Protein AF-A0A7V2W5E3-F1 (afdb_monomer)

Nearest PDB structures (foldseek):
  8qhz-assembly1_D  TM=5.281E-01  e=3.722E+00  Synechocystis sp. PCC 6803
  6h2f-assembly1_H  TM=4.189E-01  e=1.718E+00  Aeromonas hydrophila subsp. hydrophila AL09-71
  7vvz-assembly1_V  TM=4.545E-01  e=5.642E+00  Saccharomyces cerevisiae S288C
  7o3w-assembly1_A  TM=3.860E-01  e=7.157E+00  Synechocystis sp. PCC 6803 substr. Kazusa

pLDDT: mean 70.52, std 20.47, range [29.06, 96.62]

Structure (mmCIF, N/CA/C/O backbone):
data_AF-A0A7V2W5E3-F1
#
_entry.id   AF-A0A7V2W5E3-F1
#
loop_
_atom_site.group_PDB
_atom_site.id
_atom_site.type_symbol
_atom_site.label_atom_id
_atom_site.label_alt_id
_atom_site.label_comp_id
_atom_site.label_asym_id
_atom_site.label_entity_id
_atom_site.label_seq_id
_atom_site.pdbx_PDB_ins_code
_atom_site.Cartn_x
_atom_site.Cartn_y
_atom_site.Cartn_z
_atom_site.occupancy
_atom_site.B_iso_or_equiv
_atom_site.auth_seq_id
_atom_site.auth_comp_id
_atom_site.auth_asym_id
_atom_site.auth_atom_id
_atom_site.pdbx_PDB_model_num
ATOM 1 N N . MET A 1 1 ? 16.935 -12.717 -36.615 1.00 45.84 1 MET A N 1
ATOM 2 C CA . MET A 1 1 ? 16.294 -13.681 -35.685 1.00 45.84 1 MET A CA 1
ATOM 3 C C . MET A 1 1 ? 16.509 -13.350 -34.202 1.00 45.84 1 MET A C 1
ATOM 5 O O . MET A 1 1 ? 15.548 -13.418 -33.452 1.00 45.84 1 MET A O 1
ATOM 9 N N . LYS A 1 2 ? 17.706 -12.913 -33.773 1.00 49.28 2 LYS A N 1
ATOM 10 C CA . LYS A 1 2 ? 18.036 -12.645 -32.352 1.00 49.28 2 LYS A CA 1
ATOM 11 C C . LYS A 1 2 ? 17.217 -11.526 -31.669 1.00 49.28 2 LYS A C 1
ATOM 13 O O . LYS A 1 2 ? 16.894 -11.655 -30.498 1.00 49.28 2 LYS A O 1
ATOM 18 N N . ILE A 1 3 ? 16.814 -10.477 -32.396 1.00 48.31 3 ILE A N 1
ATOM 19 C CA . ILE A 1 3 ? 16.026 -9.351 -31.842 1.00 48.31 3 ILE A CA 1
ATOM 20 C C . ILE A 1 3 ? 14.595 -9.763 -31.464 1.00 48.31 3 ILE A C 1
ATOM 22 O O . ILE A 1 3 ? 14.114 -9.357 -30.415 1.00 48.31 3 ILE A O 1
ATOM 26 N N . LYS A 1 4 ? 13.930 -10.615 -32.263 1.00 48.66 4 LYS A N 1
ATOM 27 C CA . LYS A 1 4 ? 12.580 -11.116 -31.935 1.00 48.66 4 LYS A CA 1
ATOM 28 C C . LYS A 1 4 ? 12.593 -12.001 -30.686 1.00 48.66 4 LYS A C 1
ATOM 30 O O . LYS A 1 4 ? 11.671 -11.914 -29.890 1.00 48.66 4 LYS A O 1
ATOM 35 N N . LEU A 1 5 ? 13.658 -12.786 -30.503 1.00 51.16 5 LEU A N 1
ATOM 36 C CA . LEU A 1 5 ? 13.850 -13.630 -29.323 1.00 51.16 5 LEU A CA 1
ATOM 37 C C . LEU A 1 5 ? 14.112 -12.795 -28.063 1.00 51.16 5 LEU A C 1
ATOM 39 O O . LEU A 1 5 ? 13.601 -13.119 -27.005 1.00 51.16 5 LEU A O 1
ATOM 43 N N . LEU A 1 6 ? 14.877 -11.702 -28.172 1.00 49.66 6 LEU A N 1
ATOM 44 C CA . LEU A 1 6 ? 15.182 -10.832 -27.033 1.00 49.66 6 LEU A CA 1
ATOM 45 C C . LEU A 1 6 ? 13.987 -9.947 -26.648 1.00 49.66 6 LEU A C 1
ATOM 47 O O . LEU A 1 6 ? 13.726 -9.750 -25.466 1.00 49.66 6 LEU A O 1
ATOM 51 N N . LEU A 1 7 ? 13.221 -9.476 -27.640 1.00 48.69 7 LEU A N 1
ATOM 52 C CA . LEU A 1 7 ? 11.959 -8.775 -27.412 1.00 48.69 7 LEU A CA 1
ATOM 53 C C . LEU A 1 7 ? 10.914 -9.717 -26.802 1.00 48.69 7 LEU A C 1
ATOM 55 O O . LEU A 1 7 ? 10.228 -9.306 -25.875 1.00 48.69 7 LEU A O 1
ATOM 59 N N . SER A 1 8 ? 10.847 -10.979 -27.258 1.00 51.25 8 SER A N 1
ATOM 60 C CA . SER A 1 8 ? 9.990 -11.990 -26.633 1.00 51.25 8 SER A CA 1
ATOM 61 C C . SER A 1 8 ? 10.482 -12.385 -25.249 1.00 51.25 8 SER A C 1
ATOM 63 O O . SER A 1 8 ? 9.657 -12.730 -24.425 1.00 51.25 8 SER A O 1
ATOM 65 N N . LEU A 1 9 ? 11.789 -12.328 -24.963 1.00 50.47 9 LEU A N 1
ATOM 66 C CA . LEU A 1 9 ? 12.324 -12.563 -23.620 1.00 50.47 9 LEU A CA 1
ATOM 67 C C . LEU A 1 9 ? 12.017 -11.398 -22.681 1.00 50.47 9 LEU A C 1
ATOM 69 O O . LEU A 1 9 ? 11.749 -11.633 -21.518 1.00 50.47 9 LEU A O 1
ATOM 73 N N . MET A 1 10 ? 12.024 -10.157 -23.171 1.00 50.84 10 MET A N 1
ATOM 74 C CA . MET A 1 10 ? 11.657 -8.975 -22.386 1.00 50.84 10 MET A CA 1
ATOM 75 C C . MET A 1 10 ? 10.152 -8.922 -22.128 1.00 50.84 10 MET A C 1
ATOM 77 O O . MET A 1 10 ? 9.761 -8.720 -20.984 1.00 50.84 10 MET A O 1
ATOM 81 N N . THR A 1 11 ? 9.303 -9.188 -23.130 1.00 54.84 11 THR A N 1
ATOM 82 C CA . THR A 1 11 ? 7.860 -9.339 -22.891 1.00 54.84 11 THR A CA 1
ATOM 83 C C . THR A 1 11 ? 7.540 -10.598 -22.108 1.00 54.84 11 THR A C 1
ATOM 85 O O . THR A 1 11 ? 6.622 -10.543 -21.308 1.00 54.84 11 THR A O 1
ATOM 88 N N . ALA A 1 12 ? 8.293 -11.693 -22.256 1.00 48.88 12 ALA A N 1
ATOM 89 C CA . ALA A 1 12 ? 8.161 -12.864 -21.395 1.00 48.88 12 ALA A CA 1
ATOM 90 C C . ALA A 1 12 ? 8.676 -12.594 -19.983 1.00 48.88 12 ALA A C 1
ATOM 92 O O . ALA A 1 12 ? 8.133 -13.180 -19.071 1.00 48.88 12 ALA A O 1
ATOM 93 N N . PHE A 1 13 ? 9.650 -11.702 -19.772 1.00 47.25 13 PHE A N 1
ATOM 94 C CA . PHE A 1 13 ? 10.135 -11.333 -18.440 1.00 47.25 13 PHE A CA 1
ATOM 95 C C . PHE A 1 13 ? 9.172 -10.371 -17.741 1.00 47.25 13 PHE A C 1
ATOM 97 O O . PHE A 1 13 ? 8.885 -10.543 -16.561 1.00 47.25 13 PHE A O 1
ATOM 104 N N . SER A 1 14 ? 8.605 -9.403 -18.472 1.00 45.34 14 SER A N 1
ATOM 105 C CA . SER A 1 14 ? 7.463 -8.612 -18.006 1.00 45.34 14 SER A CA 1
ATOM 106 C C . SER A 1 14 ? 6.274 -9.526 -17.739 1.00 45.34 14 SER A C 1
ATOM 108 O O . SER A 1 14 ? 5.698 -9.469 -16.662 1.00 45.34 14 SER A O 1
ATOM 110 N N . ALA A 1 15 ? 5.961 -10.432 -18.669 1.00 47.38 15 ALA A N 1
ATOM 111 C CA . ALA A 1 15 ? 4.917 -11.414 -18.477 1.00 47.38 15 ALA A CA 1
ATOM 112 C C . ALA A 1 15 ? 5.249 -12.320 -17.304 1.00 47.38 15 ALA A C 1
ATOM 114 O O . ALA A 1 15 ? 4.343 -12.505 -16.547 1.00 47.38 15 ALA A O 1
ATOM 115 N N . THR A 1 16 ? 6.466 -12.790 -17.017 1.00 49.06 16 THR A N 1
ATOM 116 C CA . THR A 1 16 ? 6.759 -13.593 -15.812 1.00 49.06 16 THR A CA 1
ATOM 117 C C . THR A 1 16 ? 6.777 -12.763 -14.536 1.00 49.06 16 THR A C 1
ATOM 119 O O . THR A 1 16 ? 6.384 -13.280 -13.502 1.00 49.06 16 THR A O 1
ATOM 122 N N . LEU A 1 17 ? 7.132 -11.476 -14.586 1.00 43.97 17 LEU A N 1
ATOM 123 C CA . LEU A 1 17 ? 6.932 -10.553 -13.461 1.00 43.97 17 LEU A CA 1
ATOM 124 C C . LEU A 1 17 ? 5.435 -10.287 -13.195 1.00 43.97 17 LEU A C 1
ATOM 126 O O . LEU A 1 17 ? 5.081 -9.957 -12.068 1.00 43.97 17 LEU A O 1
ATOM 130 N N . PHE A 1 18 ? 4.563 -10.476 -14.197 1.00 46.28 18 PHE A N 1
ATOM 131 C CA . PHE A 1 18 ? 3.096 -10.367 -14.097 1.00 46.28 18 PHE A CA 1
ATOM 132 C C . PHE A 1 18 ? 2.335 -11.723 -14.137 1.00 46.28 18 PHE A C 1
ATOM 134 O O . PHE A 1 18 ? 1.138 -11.756 -13.885 1.00 46.28 18 PHE A O 1
ATOM 141 N N . SER A 1 19 ? 3.005 -12.840 -14.432 1.00 36.69 19 SER A N 1
ATOM 142 C CA . SER A 1 19 ? 2.486 -14.208 -14.672 1.00 36.69 19 SER A CA 1
ATOM 143 C C . SER A 1 19 ? 3.052 -15.177 -13.645 1.00 36.69 19 SER A C 1
ATOM 145 O O . SER A 1 19 ? 2.484 -16.242 -13.450 1.00 36.69 19 SER A O 1
ATOM 147 N N . GLN A 1 20 ? 4.072 -14.780 -12.882 1.00 39.16 20 GLN A N 1
ATOM 148 C CA . GLN A 1 20 ? 4.266 -15.277 -11.525 1.00 39.16 20 GLN A CA 1
ATOM 149 C C . GLN A 1 20 ? 3.420 -14.473 -10.527 1.00 39.16 20 GLN A C 1
ATOM 151 O O . GLN A 1 20 ? 3.888 -14.106 -9.457 1.00 39.16 20 GLN A O 1
ATOM 156 N N . THR A 1 21 ? 2.145 -14.254 -10.843 1.00 41.56 21 THR A N 1
ATOM 157 C CA . THR A 1 21 ? 1.088 -14.400 -9.833 1.00 41.56 21 THR A CA 1
ATOM 158 C C . THR A 1 21 ? 0.025 -15.420 -10.243 1.00 41.56 21 THR A C 1
ATOM 160 O O . THR A 1 21 ? -0.985 -15.500 -9.562 1.00 41.56 21 THR A O 1
ATOM 163 N N . ASP A 1 22 ? 0.291 -16.308 -11.212 1.00 33.53 22 ASP A N 1
ATOM 164 C CA . ASP A 1 22 ? -0.133 -17.708 -11.050 1.00 33.53 22 ASP A CA 1
ATOM 165 C C . ASP A 1 22 ? 0.899 -18.394 -10.157 1.00 33.53 22 ASP A C 1
ATOM 167 O O . ASP A 1 22 ? 1.535 -19.399 -10.474 1.00 33.53 22 ASP A O 1
ATOM 171 N N . HIS A 1 23 ? 1.100 -17.815 -8.977 1.00 36.44 23 HIS A N 1
ATOM 172 C CA . HIS A 1 23 ? 1.390 -18.687 -7.875 1.00 36.44 23 HIS A CA 1
ATOM 173 C C . HIS A 1 23 ? 0.135 -19.568 -7.805 1.00 36.44 23 HIS A C 1
ATOM 175 O O . HIS A 1 23 ? -0.950 -19.102 -7.451 1.00 36.44 23 HIS A O 1
ATOM 181 N N . HIS A 1 24 ? 0.310 -20.868 -8.025 1.00 29.06 24 HIS A N 1
ATOM 182 C CA . HIS A 1 24 ? -0.164 -21.787 -7.005 1.00 29.06 24 HIS A CA 1
ATOM 183 C C . HIS A 1 24 ? 0.437 -21.318 -5.670 1.00 29.06 24 HIS A C 1
ATOM 185 O O . HIS A 1 24 ? 1.333 -21.925 -5.095 1.00 29.06 24 HIS A O 1
ATOM 191 N N . TYR A 1 25 ? -0.084 -20.203 -5.152 1.00 32.03 25 TYR A N 1
ATOM 192 C CA . TYR A 1 25 ? -0.406 -20.144 -3.769 1.00 32.03 25 TYR A CA 1
ATOM 193 C C . TYR A 1 25 ? -1.298 -21.373 -3.677 1.00 32.03 25 TYR A C 1
ATOM 195 O O . TYR A 1 25 ? -2.375 -21.443 -4.275 1.00 32.03 25 TYR A O 1
ATOM 203 N N . ILE A 1 26 ? -0.842 -22.366 -2.928 1.00 32.38 26 ILE A N 1
ATOM 204 C CA . ILE A 1 26 ? -1.771 -22.868 -1.938 1.00 32.38 26 ILE A CA 1
ATOM 205 C C . ILE A 1 26 ? -2.316 -21.577 -1.328 1.00 32.38 26 ILE A C 1
ATOM 207 O O . ILE A 1 26 ? -1.594 -20.868 -0.624 1.00 32.38 26 ILE A O 1
ATOM 211 N N . TYR A 1 27 ? -3.488 -21.143 -1.803 1.00 32.31 27 TYR A N 1
ATOM 212 C CA . TYR A 1 27 ? -4.267 -20.129 -1.141 1.00 32.31 27 TYR A CA 1
ATOM 213 C C . TYR A 1 27 ? -4.510 -20.794 0.201 1.00 32.31 27 TYR A C 1
ATOM 215 O O . TYR A 1 27 ? -5.462 -21.546 0.379 1.00 32.31 27 TYR A O 1
ATOM 223 N N . HIS A 1 28 ? -3.588 -20.601 1.140 1.00 34.97 28 HIS A N 1
ATOM 224 C CA . HIS A 1 28 ? -3.962 -20.666 2.521 1.00 34.97 28 HIS A CA 1
ATOM 225 C C . HIS A 1 28 ? -4.955 -19.519 2.613 1.00 34.97 28 HIS A C 1
ATOM 227 O O . HIS A 1 28 ? -4.579 -18.347 2.589 1.00 34.97 28 HIS A O 1
ATOM 233 N N . GLU A 1 29 ? -6.231 -19.888 2.574 1.00 37.16 29 GLU A N 1
ATOM 234 C CA . GLU A 1 29 ? -7.458 -19.141 2.856 1.00 37.16 29 GLU A CA 1
ATOM 235 C C . GLU A 1 29 ? -7.411 -18.532 4.281 1.00 37.16 29 GLU A C 1
ATOM 237 O O . GLU A 1 29 ? -8.335 -18.611 5.081 1.00 37.16 29 GLU A O 1
ATOM 242 N N . ASN A 1 30 ? -6.268 -17.939 4.620 1.00 44.25 30 ASN A N 1
ATOM 243 C 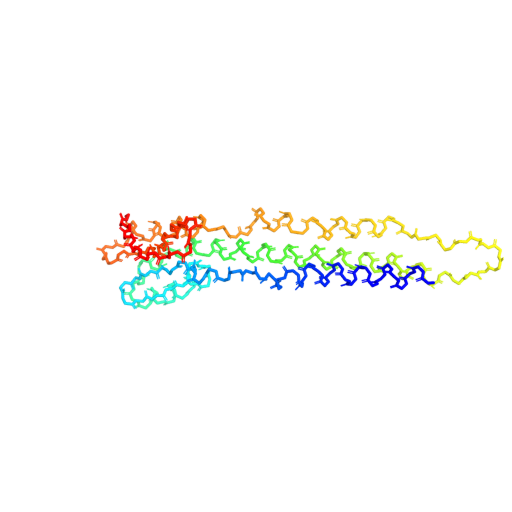CA . ASN A 1 30 ? -5.799 -17.487 5.916 1.00 44.25 30 ASN A CA 1
ATOM 244 C C . ASN A 1 30 ? -5.370 -16.018 5.786 1.00 44.25 30 ASN A C 1
ATOM 246 O O . ASN A 1 30 ? -4.319 -15.631 6.289 1.00 44.25 30 ASN A O 1
ATOM 250 N N . THR A 1 31 ? -6.140 -15.164 5.102 1.00 51.56 31 THR A N 1
ATOM 251 C CA . THR A 1 31 ? -6.015 -13.728 5.380 1.00 51.56 31 THR A CA 1
ATOM 252 C C . THR A 1 31 ? -6.680 -13.496 6.732 1.00 51.56 31 THR A C 1
ATOM 254 O O . THR A 1 31 ? -7.907 -13.591 6.791 1.00 51.56 31 THR A O 1
ATOM 257 N N . PRO A 1 32 ? -5.926 -13.249 7.821 1.00 70.50 32 PRO A N 1
ATOM 258 C CA . PRO A 1 32 ? -6.528 -12.984 9.119 1.00 70.50 32 PRO A CA 1
ATOM 259 C C . PRO A 1 32 ? -7.506 -11.815 8.971 1.00 70.50 32 PRO A C 1
ATOM 261 O O . PRO A 1 32 ? -7.189 -10.812 8.328 1.00 70.50 32 PRO A O 1
ATOM 264 N N . TYR A 1 33 ? -8.709 -11.950 9.515 1.00 77.81 33 TYR A N 1
ATOM 265 C CA . TYR A 1 33 ? -9.666 -10.851 9.562 1.00 77.81 33 TYR A CA 1
ATOM 266 C C . TYR A 1 33 ? -9.457 -10.077 10.862 1.00 77.81 33 TYR A C 1
ATOM 268 O O . TYR A 1 33 ? -9.190 -10.674 11.912 1.00 77.81 33 TYR A O 1
ATOM 276 N N . LEU A 1 34 ? -9.584 -8.756 10.776 1.00 82.81 34 LEU A N 1
ATOM 277 C CA . LEU A 1 34 ? -9.759 -7.881 11.927 1.00 82.81 34 LEU A CA 1
ATOM 278 C C . LEU A 1 34 ? -11.244 -7.904 12.283 1.00 82.81 34 LEU A C 1
ATOM 280 O O . LEU A 1 34 ? -12.077 -7.621 11.423 1.00 82.81 34 LEU A O 1
ATOM 284 N N . THR A 1 35 ? -11.584 -8.252 13.516 1.00 83.75 35 THR A N 1
ATOM 285 C CA . THR A 1 35 ? -12.983 -8.315 13.959 1.00 83.75 35 THR A CA 1
ATOM 286 C C . THR A 1 35 ? -13.249 -7.264 15.021 1.00 83.75 35 THR A C 1
ATOM 288 O O . THR A 1 35 ? -12.540 -7.250 16.028 1.00 83.75 35 THR A O 1
ATOM 291 N N . TRP A 1 36 ? -14.256 -6.419 14.817 1.00 85.50 36 TRP A N 1
ATOM 292 C CA . TRP A 1 36 ? -14.690 -5.384 15.758 1.00 85.50 36 TRP A CA 1
ATOM 293 C C . TRP A 1 36 ? -16.204 -5.490 15.934 1.00 85.50 36 TRP A C 1
ATOM 295 O O . TRP A 1 36 ? -16.947 -5.236 14.987 1.00 85.50 36 TRP A O 1
ATOM 305 N N . GLY A 1 37 ? -16.648 -5.947 17.104 1.00 84.56 37 GLY A N 1
ATOM 306 C CA . GLY A 1 37 ? -18.029 -6.389 17.300 1.00 84.56 37 GLY A CA 1
ATOM 307 C C . GLY A 1 37 ? -18.420 -7.472 16.303 1.00 84.56 37 GLY A C 1
ATOM 308 O O . GLY A 1 37 ? -17.690 -8.451 16.130 1.00 84.56 37 GLY A O 1
ATOM 309 N N . ASP A 1 38 ? -19.529 -7.246 15.605 1.00 83.25 38 ASP A N 1
ATOM 310 C CA . ASP A 1 38 ? -20.044 -8.129 14.552 1.00 83.25 38 ASP A CA 1
ATOM 311 C C . ASP A 1 38 ? -19.425 -7.854 13.166 1.00 83.25 38 ASP A C 1
ATOM 313 O O . ASP A 1 38 ? -19.755 -8.518 12.179 1.00 83.25 38 ASP A O 1
ATOM 317 N N . TYR A 1 39 ? -18.529 -6.867 13.057 1.00 84.62 39 TYR A N 1
ATOM 318 C CA . TYR A 1 39 ? -17.920 -6.481 11.788 1.00 84.62 39 TYR A CA 1
ATOM 319 C C . TYR A 1 39 ? -16.604 -7.213 11.535 1.00 84.62 39 TYR A C 1
ATOM 321 O O . TYR A 1 39 ? -15.745 -7.343 12.412 1.00 84.62 39 TYR A O 1
ATOM 329 N N . HIS A 1 40 ? -16.416 -7.630 10.282 1.00 85.62 40 HIS A N 1
ATOM 330 C CA . HIS A 1 40 ? -15.215 -8.311 9.810 1.00 85.62 40 HIS A CA 1
ATOM 331 C C . HIS A 1 40 ? -14.531 -7.499 8.710 1.00 85.62 40 HIS A C 1
ATOM 333 O O . HIS A 1 40 ? -15.099 -7.247 7.646 1.00 85.62 40 HIS A O 1
ATOM 339 N N . TYR A 1 41 ? -13.270 -7.147 8.937 1.00 86.56 41 TYR A N 1
ATOM 340 C CA . TYR A 1 41 ? -12.448 -6.394 8.000 1.00 86.56 41 TYR A CA 1
ATOM 341 C C . TYR A 1 41 ? -11.245 -7.214 7.558 1.00 86.56 41 TYR A C 1
ATOM 343 O O . TYR A 1 41 ? -10.707 -8.040 8.292 1.00 86.56 41 TYR A O 1
ATOM 351 N N . GLN A 1 42 ? -10.776 -6.963 6.341 1.00 85.56 42 GLN A N 1
ATOM 352 C CA . GLN A 1 42 ? -9.528 -7.553 5.864 1.00 85.56 42 GLN A CA 1
ATOM 353 C C . GLN A 1 42 ? -8.345 -7.012 6.682 1.00 85.56 42 GLN A C 1
ATOM 355 O O . GLN A 1 42 ? -8.276 -5.808 6.928 1.00 85.56 42 GLN A O 1
ATOM 360 N N . ASN A 1 43 ? -7.364 -7.851 7.028 1.00 84.69 43 ASN A N 1
ATOM 361 C CA . ASN A 1 43 ? -6.077 -7.370 7.543 1.00 84.69 43 ASN A CA 1
ATOM 362 C C . ASN A 1 43 ? -5.229 -6.774 6.403 1.00 84.69 43 ASN A C 1
ATOM 364 O O . ASN A 1 43 ? -4.257 -7.352 5.922 1.00 84.69 43 ASN A O 1
ATOM 368 N N . SER A 1 44 ? -5.684 -5.634 5.891 1.00 87.88 44 SER A N 1
ATOM 369 C CA . SER A 1 44 ? -5.074 -4.891 4.795 1.00 87.88 44 SER A CA 1
ATOM 370 C C . SER A 1 44 ? -5.443 -3.413 4.905 1.00 87.88 44 SER A C 1
ATOM 372 O O . SER A 1 44 ? -6.419 -3.041 5.558 1.00 87.88 44 SER A O 1
ATOM 374 N N . LEU A 1 45 ? -4.729 -2.547 4.184 1.00 89.25 45 LEU A N 1
ATOM 375 C CA . LEU A 1 45 ? -5.069 -1.122 4.106 1.00 89.25 45 LEU A CA 1
ATOM 376 C C . LEU A 1 45 ? -6.494 -0.876 3.561 1.00 89.25 45 LEU A C 1
ATOM 378 O O . LEU A 1 45 ? -7.123 0.136 3.877 1.00 89.25 45 LEU A O 1
ATOM 382 N N . ARG A 1 46 ? -7.017 -1.806 2.748 1.00 87.69 46 ARG A N 1
ATOM 383 C CA . ARG A 1 46 ? -8.405 -1.774 2.270 1.00 87.69 46 ARG A CA 1
ATOM 384 C C . ARG A 1 46 ? -9.382 -2.074 3.405 1.00 87.69 46 ARG A C 1
ATOM 386 O O . ARG A 1 46 ? -10.368 -1.361 3.522 1.00 87.69 46 ARG A O 1
ATOM 393 N N . GLY A 1 47 ? -9.095 -3.062 4.250 1.00 88.19 47 GLY A N 1
ATOM 394 C CA . GLY A 1 47 ? -9.920 -3.329 5.428 1.00 88.19 47 GLY A CA 1
ATOM 395 C C . GLY A 1 47 ? -9.867 -2.194 6.449 1.00 88.19 47 GLY A C 1
ATOM 396 O O . GLY A 1 47 ? -10.916 -1.781 6.929 1.00 88.19 47 GLY A O 1
ATOM 397 N N . LEU A 1 48 ? -8.694 -1.587 6.671 1.00 92.75 48 LEU A N 1
ATOM 398 C CA . LEU A 1 48 ? -8.581 -0.374 7.491 1.00 92.75 48 LEU A CA 1
ATOM 399 C C . LEU A 1 48 ? -9.416 0.786 6.937 1.00 92.75 48 LEU A C 1
ATOM 401 O O . LEU A 1 48 ? -9.982 1.554 7.703 1.00 92.75 48 LEU A O 1
ATOM 405 N N . ARG A 1 49 ? -9.529 0.921 5.608 1.00 93.88 49 ARG A N 1
ATOM 406 C CA . ARG A 1 49 ? -10.418 1.922 5.002 1.00 93.88 49 ARG A CA 1
ATOM 407 C C . ARG A 1 49 ? -11.873 1.689 5.399 1.00 93.88 49 ARG A C 1
ATOM 409 O O . ARG A 1 49 ? -12.529 2.651 5.777 1.00 93.88 49 ARG A O 1
ATOM 416 N N . SER A 1 50 ? -12.352 0.450 5.290 1.00 92.25 50 SER A N 1
ATOM 417 C CA . SER A 1 50 ? -13.717 0.083 5.677 1.00 92.25 50 SER A CA 1
ATOM 418 C C . SER A 1 50 ? -13.955 0.334 7.165 1.00 92.25 50 SER A C 1
ATOM 420 O O . SER A 1 50 ? -14.904 1.032 7.502 1.00 92.25 50 SER A O 1
ATOM 422 N N . LEU A 1 51 ? -13.028 -0.101 8.027 1.00 92.75 51 LEU A N 1
ATOM 423 C CA . LEU A 1 51 ? -13.068 0.187 9.463 1.00 92.75 51 LEU A CA 1
ATOM 424 C C . LEU A 1 51 ? -13.180 1.693 9.726 1.00 92.75 51 LEU A C 1
ATOM 426 O O . LEU A 1 51 ? -14.054 2.125 10.461 1.00 92.75 51 LEU A O 1
ATOM 430 N N . MET A 1 52 ? -12.337 2.512 9.092 1.00 95.12 52 MET A N 1
ATOM 431 C CA . MET A 1 52 ? -12.371 3.969 9.259 1.00 95.12 52 MET A CA 1
ATOM 432 C C . MET A 1 52 ? -13.670 4.604 8.747 1.00 95.12 52 MET A C 1
ATOM 434 O O . MET A 1 52 ? -14.075 5.646 9.259 1.00 95.12 52 MET A O 1
ATOM 438 N N . THR A 1 53 ? -14.316 4.020 7.736 1.00 94.38 53 THR A N 1
ATOM 439 C CA . THR A 1 53 ? -15.633 4.467 7.264 1.00 94.38 53 THR A CA 1
ATOM 440 C C . THR A 1 53 ? -16.713 4.190 8.305 1.00 94.38 53 THR A C 1
ATOM 442 O O . THR A 1 53 ? -17.476 5.101 8.619 1.00 94.38 53 THR A O 1
ATOM 445 N N . ASP A 1 54 ? -16.731 2.997 8.892 1.00 92.62 54 ASP A N 1
ATOM 446 C CA . ASP A 1 54 ? -17.721 2.637 9.911 1.00 92.62 54 ASP A CA 1
ATOM 447 C C . ASP A 1 54 ? -17.491 3.431 11.203 1.00 92.62 54 ASP A C 1
ATOM 449 O O . ASP A 1 54 ? -18.423 4.018 11.757 1.00 92.62 54 ASP A O 1
ATOM 453 N N . LEU A 1 55 ? -16.226 3.568 11.609 1.00 93.06 55 LEU A N 1
ATOM 454 C CA . LEU A 1 55 ? -15.797 4.354 12.762 1.00 93.06 55 LEU A CA 1
ATOM 455 C C . LEU A 1 55 ? -16.263 5.811 12.675 1.00 93.06 55 LEU A C 1
ATOM 457 O O . LEU A 1 55 ? -16.673 6.383 13.676 1.00 93.06 55 LEU A O 1
ATOM 461 N N . HIS A 1 56 ? -16.256 6.410 11.480 1.00 94.75 56 HIS A N 1
ATOM 462 C CA . HIS A 1 56 ? -16.731 7.781 11.287 1.00 94.75 56 HIS A CA 1
ATOM 463 C C . HIS A 1 56 ? -18.196 7.968 11.711 1.00 94.75 56 HIS A C 1
ATOM 465 O O . HIS A 1 56 ? -18.558 9.042 12.189 1.00 94.75 56 HIS A O 1
ATOM 471 N N . SER A 1 57 ? -19.019 6.930 11.536 1.00 92.56 57 SER A N 1
ATOM 472 C CA . SER A 1 57 ? -20.437 6.940 11.901 1.00 92.56 57 SER A CA 1
ATOM 473 C C . SER A 1 57 ? -20.697 6.502 13.344 1.00 92.56 57 SER A C 1
ATOM 475 O O . SER A 1 57 ? -21.577 7.062 13.992 1.00 92.56 57 SER A O 1
ATOM 477 N N . GLN A 1 58 ? -19.933 5.529 13.850 1.00 91.50 58 GLN A N 1
ATOM 478 C CA . GLN A 1 58 ? -20.176 4.903 15.153 1.00 91.50 58 GLN A CA 1
ATOM 479 C C . GLN A 1 58 ? -19.441 5.604 16.306 1.00 91.50 58 GLN A C 1
ATOM 481 O O . GLN A 1 58 ? -20.022 5.796 17.371 1.00 91.50 58 GLN A O 1
ATOM 486 N N . ASP A 1 59 ? -18.184 6.009 16.098 1.00 93.25 59 ASP A N 1
ATOM 487 C CA . ASP A 1 59 ? -17.357 6.702 17.094 1.00 93.25 59 ASP A CA 1
ATOM 488 C C . ASP A 1 59 ? -16.504 7.804 16.424 1.00 93.25 59 ASP A C 1
ATOM 490 O O . ASP A 1 59 ? -15.328 7.605 16.080 1.00 93.25 59 ASP A O 1
ATOM 494 N N . PRO A 1 60 ? -17.086 8.998 16.206 1.00 94.38 60 PRO A N 1
ATOM 495 C CA . PRO A 1 60 ? -16.416 10.081 15.494 1.00 94.38 60 PRO A CA 1
ATOM 496 C C . PRO A 1 60 ? -15.201 10.644 16.247 1.00 94.38 60 PRO A C 1
ATOM 498 O O . PRO A 1 60 ? -14.319 11.227 15.611 1.00 94.38 60 PRO A O 1
ATOM 501 N N . GLU A 1 61 ? -15.125 10.485 17.570 1.00 94.62 61 GLU A N 1
ATOM 502 C CA . GLU A 1 61 ? -13.974 10.925 18.365 1.00 94.62 61 GLU A CA 1
ATOM 503 C C . GLU A 1 61 ? -12.791 9.969 18.179 1.00 94.62 61 GLU A C 1
ATOM 505 O O . GLU A 1 61 ? -11.680 10.412 17.871 1.00 94.62 61 GLU A O 1
ATOM 510 N N . LEU A 1 62 ? -13.028 8.654 18.237 1.00 92.81 62 LEU A N 1
ATOM 511 C CA . LEU A 1 62 ? -12.001 7.658 17.922 1.00 92.81 62 LEU A CA 1
ATOM 512 C C . LEU A 1 62 ? -11.529 7.778 16.465 1.00 92.81 62 LEU A C 1
ATOM 514 O O . LEU A 1 62 ? -10.329 7.708 16.186 1.00 92.81 62 LEU A O 1
ATOM 518 N N . TYR A 1 63 ? -12.448 8.066 15.537 1.00 95.56 63 TYR A N 1
ATOM 519 C CA . TYR A 1 63 ? -12.109 8.364 14.145 1.00 95.56 63 TYR A CA 1
ATOM 520 C C . TYR A 1 63 ? -11.147 9.544 14.011 1.00 95.56 63 TYR A C 1
ATOM 522 O O . TYR A 1 63 ? -10.155 9.443 13.284 1.00 95.56 63 TYR A O 1
ATOM 530 N N . LYS A 1 64 ? -11.400 10.660 14.707 1.00 96.19 64 LYS A N 1
ATOM 531 C CA . LYS A 1 64 ? -10.506 11.830 14.672 1.00 96.19 64 LYS A CA 1
ATOM 532 C C . LYS A 1 64 ? -9.106 11.480 15.173 1.00 96.19 64 LYS A C 1
ATOM 534 O O . LYS A 1 64 ? -8.138 11.928 14.563 1.00 96.19 64 LYS A O 1
ATOM 539 N N . THR A 1 65 ? -9.007 10.659 16.216 1.00 95.06 65 THR A N 1
ATOM 540 C CA . THR A 1 65 ? -7.730 10.221 16.801 1.00 95.06 65 THR A CA 1
ATOM 541 C C . THR A 1 65 ? -6.921 9.339 15.848 1.00 95.06 65 THR A C 1
ATOM 543 O O . THR A 1 65 ? -5.721 9.547 15.690 1.00 95.06 65 THR A O 1
ATOM 546 N N . LEU A 1 66 ? -7.562 8.383 15.170 1.00 94.50 66 LEU A N 1
ATOM 547 C CA . LEU A 1 66 ? -6.871 7.412 14.307 1.00 94.50 66 LEU A CA 1
ATOM 548 C C . LEU A 1 66 ? -6.634 7.913 12.875 1.00 94.50 66 LEU A C 1
ATOM 550 O O . LEU A 1 66 ? -5.776 7.401 12.150 1.00 94.50 66 LEU A O 1
ATOM 554 N N . ARG A 1 67 ? -7.376 8.937 12.443 1.00 95.69 67 ARG A N 1
ATOM 555 C CA . ARG A 1 67 ? -7.301 9.487 11.082 1.00 95.69 67 ARG A CA 1
ATOM 556 C C . ARG A 1 67 ? -5.891 9.908 10.645 1.00 95.69 67 ARG A C 1
ATOM 558 O O . ARG A 1 67 ? -5.547 9.570 9.508 1.00 95.69 67 ARG A O 1
ATOM 565 N N . PRO A 1 68 ? -5.077 10.622 11.447 1.00 96.62 68 PRO A N 1
ATOM 566 C CA . PRO A 1 68 ? -3.737 11.033 11.029 1.00 96.62 68 PRO A CA 1
ATOM 567 C C . PRO A 1 68 ? -2.835 9.842 10.685 1.00 96.62 68 PRO A C 1
ATOM 569 O O . PRO A 1 68 ? -2.151 9.851 9.660 1.00 96.62 68 PRO A O 1
ATOM 572 N N . GLU A 1 69 ? -2.880 8.783 11.493 1.00 94.88 69 GLU A N 1
ATOM 573 C CA . GLU A 1 69 ? -2.088 7.574 11.270 1.00 94.88 69 GLU A CA 1
ATOM 574 C C . GLU A 1 69 ? -2.561 6.817 10.025 1.00 94.88 69 GLU A C 1
ATOM 576 O O . GLU A 1 69 ? -1.757 6.502 9.144 1.00 94.88 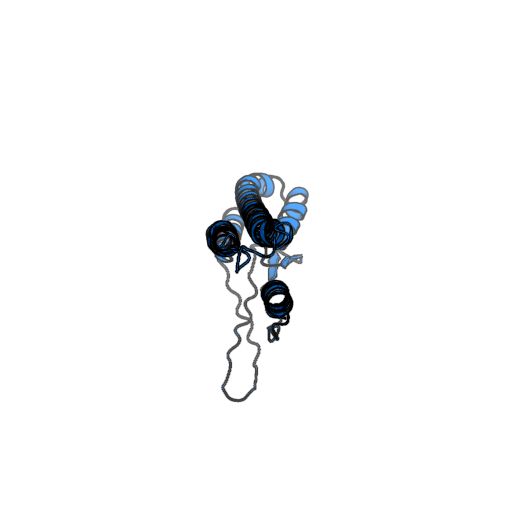69 GLU A O 1
ATOM 581 N N . TYR A 1 70 ? -3.876 6.624 9.876 1.00 95.69 70 TYR A N 1
ATOM 582 C CA . TYR A 1 70 ? -4.447 6.016 8.673 1.00 95.69 70 TYR A CA 1
ATOM 583 C C . TYR A 1 70 ? -4.058 6.782 7.395 1.00 95.69 70 TYR A C 1
ATOM 585 O O . TYR A 1 70 ? -3.703 6.182 6.375 1.00 95.69 70 TYR A O 1
ATOM 593 N N . GLN A 1 71 ? -4.085 8.119 7.438 1.00 95.25 71 GLN A N 1
ATOM 594 C CA . GLN A 1 71 ? -3.662 8.960 6.316 1.00 95.25 71 GLN A CA 1
ATOM 595 C C . GLN A 1 71 ? -2.174 8.789 5.994 1.00 95.25 71 GLN A C 1
ATOM 597 O O . GLN A 1 71 ? -1.824 8.728 4.814 1.00 95.25 71 GLN A O 1
ATOM 602 N N . SER A 1 72 ? -1.317 8.663 7.010 1.00 94.44 72 SER A N 1
ATOM 603 C CA . SER A 1 72 ? 0.112 8.384 6.832 1.00 94.44 72 SER A CA 1
ATOM 604 C C . SER A 1 72 ? 0.342 7.053 6.107 1.00 94.44 72 SER A C 1
ATOM 606 O O . SER A 1 72 ? 1.051 7.011 5.098 1.00 94.44 72 SER A O 1
ATOM 60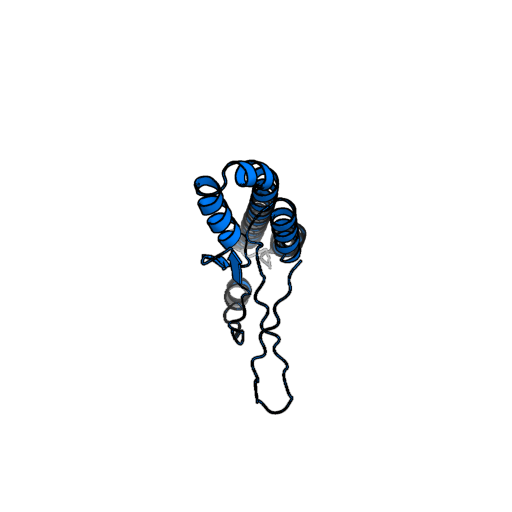8 N N . LEU A 1 73 ? -0.337 5.982 6.534 1.00 92.94 73 LEU A N 1
ATOM 609 C CA . LEU A 1 73 ? -0.259 4.668 5.882 1.00 92.94 73 LEU A CA 1
ATOM 610 C C . LEU A 1 73 ? -0.745 4.720 4.432 1.00 92.94 73 LEU A C 1
ATOM 612 O O . LEU A 1 73 ? -0.084 4.214 3.522 1.00 92.94 73 LEU A O 1
ATOM 616 N N . ARG A 1 74 ? -1.874 5.394 4.189 1.00 93.31 74 ARG A N 1
ATOM 617 C CA . ARG A 1 74 ? -2.409 5.570 2.836 1.00 93.31 74 ARG A CA 1
ATOM 618 C C . ARG A 1 74 ? -1.442 6.331 1.936 1.00 93.31 74 ARG A C 1
ATOM 620 O O . ARG A 1 74 ? -1.243 5.926 0.791 1.00 93.31 74 ARG A O 1
ATOM 627 N N . LYS A 1 75 ? -0.832 7.402 2.448 1.00 91.88 75 LYS A N 1
ATOM 628 C CA . LYS A 1 75 ? 0.144 8.202 1.707 1.00 91.88 75 LYS A CA 1
ATOM 629 C C . LYS A 1 75 ? 1.381 7.376 1.362 1.00 91.88 75 LYS A C 1
ATOM 631 O O . LYS A 1 75 ? 1.762 7.355 0.199 1.00 91.88 75 LYS A O 1
ATOM 636 N N . ARG A 1 76 ? 1.939 6.623 2.317 1.00 89.88 76 ARG A N 1
ATOM 637 C CA . ARG A 1 76 ? 3.076 5.712 2.081 1.00 89.88 76 ARG A CA 1
ATOM 638 C C . ARG A 1 76 ? 2.778 4.681 0.993 1.00 89.88 76 ARG A C 1
ATOM 640 O O . ARG A 1 76 ? 3.589 4.496 0.089 1.00 89.88 76 ARG A O 1
ATOM 647 N N . GLN A 1 77 ? 1.604 4.047 1.037 1.00 90.19 77 GLN A N 1
ATOM 648 C CA . GLN A 1 77 ? 1.210 3.076 0.012 1.00 90.19 77 GLN A CA 1
ATOM 649 C C . GLN A 1 77 ? 1.053 3.727 -1.368 1.00 90.19 77 GLN A C 1
ATOM 651 O O . GLN A 1 77 ? 1.447 3.147 -2.380 1.00 90.19 77 GLN A O 1
ATOM 656 N N . GLN A 1 78 ? 0.484 4.933 -1.415 1.00 88.38 78 GLN A N 1
ATOM 657 C CA . GLN A 1 78 ? 0.327 5.688 -2.654 1.00 88.38 78 GLN A CA 1
ATOM 658 C C . GLN A 1 78 ? 1.681 6.124 -3.227 1.00 88.38 78 GLN A C 1
ATOM 660 O O . GLN A 1 78 ? 1.914 5.950 -4.419 1.00 88.38 78 GLN A O 1
ATOM 665 N N . GLU A 1 79 ? 2.583 6.638 -2.390 1.00 85.06 79 GLU A N 1
ATOM 666 C CA . GLU A 1 79 ? 3.954 6.993 -2.770 1.00 85.06 79 GLU A CA 1
ATOM 667 C C . GLU A 1 79 ? 4.706 5.773 -3.313 1.00 85.06 79 GLU A C 1
ATOM 669 O O . GLU A 1 79 ? 5.314 5.861 -4.377 1.00 85.06 79 GLU A O 1
ATOM 674 N N . ALA A 1 80 ? 4.603 4.617 -2.649 1.00 83.00 80 ALA A N 1
ATOM 675 C CA . ALA A 1 80 ? 5.195 3.373 -3.134 1.00 83.00 80 ALA A CA 1
ATOM 676 C C . ALA A 1 80 ? 4.649 2.988 -4.521 1.00 83.00 80 ALA A C 1
ATOM 678 O O . ALA A 1 80 ? 5.424 2.674 -5.424 1.00 83.00 80 ALA A O 1
ATOM 679 N N . GLY A 1 81 ? 3.330 3.073 -4.722 1.00 79.19 81 GLY A N 1
ATOM 680 C CA . GLY A 1 81 ? 2.701 2.813 -6.020 1.00 79.19 81 GLY A CA 1
ATOM 681 C C . GLY A 1 81 ? 3.155 3.776 -7.124 1.00 79.19 81 GLY A C 1
ATOM 682 O O . GLY A 1 81 ? 3.439 3.336 -8.236 1.00 79.19 81 GLY A O 1
ATOM 683 N N . ILE A 1 82 ? 3.276 5.072 -6.817 1.00 82.50 82 ILE A N 1
ATOM 684 C CA . ILE A 1 82 ? 3.788 6.084 -7.756 1.00 82.50 82 ILE A CA 1
ATOM 685 C C . ILE A 1 82 ? 5.237 5.778 -8.128 1.00 82.50 82 ILE A C 1
ATOM 687 O O . ILE A 1 82 ? 5.569 5.791 -9.309 1.00 82.50 82 ILE A O 1
ATOM 691 N N . ILE A 1 83 ? 6.092 5.471 -7.148 1.00 80.25 83 ILE A N 1
ATOM 692 C CA . ILE A 1 83 ? 7.495 5.119 -7.394 1.00 80.25 83 ILE A CA 1
ATOM 693 C C . ILE A 1 83 ? 7.580 3.910 -8.322 1.00 80.25 83 ILE A C 1
ATOM 695 O O . ILE A 1 83 ? 8.297 3.965 -9.318 1.00 80.25 83 ILE A O 1
ATOM 699 N N . LEU A 1 84 ? 6.820 2.851 -8.031 1.00 81.88 84 LEU A N 1
ATOM 700 C CA . LEU A 1 84 ? 6.784 1.661 -8.874 1.00 81.88 84 LEU A CA 1
ATOM 701 C C . LEU A 1 84 ? 6.385 2.029 -10.309 1.00 81.88 84 LEU A C 1
ATOM 703 O O . LEU A 1 84 ? 7.106 1.708 -11.248 1.00 81.88 84 LEU A O 1
ATOM 707 N N . GLY A 1 85 ? 5.289 2.774 -10.474 1.00 76.00 85 GLY A N 1
ATOM 708 C CA . GLY A 1 85 ? 4.794 3.187 -11.787 1.00 76.00 85 GLY A CA 1
ATOM 709 C C . GLY A 1 85 ? 5.782 4.058 -12.567 1.00 76.00 85 GLY A C 1
ATOM 710 O O . GLY A 1 85 ? 6.018 3.809 -13.748 1.00 76.00 85 GLY A O 1
ATOM 711 N N . VAL A 1 86 ? 6.398 5.049 -11.917 1.00 83.44 86 VAL A N 1
ATOM 712 C CA . VAL A 1 86 ? 7.362 5.960 -12.553 1.00 83.44 86 VAL A CA 1
ATOM 713 C C . VAL A 1 86 ? 8.630 5.215 -12.957 1.00 83.44 86 VAL A C 1
ATOM 715 O O . VAL A 1 86 ? 9.058 5.333 -14.102 1.00 83.44 86 VAL A O 1
ATOM 718 N N . PHE A 1 87 ? 9.222 4.423 -12.061 1.00 81.19 87 PHE A N 1
ATOM 719 C CA . PHE A 1 87 ? 10.460 3.701 -12.363 1.00 81.19 87 PHE A CA 1
ATOM 720 C C . PHE A 1 87 ? 10.237 2.623 -13.426 1.00 81.19 87 PHE A C 1
ATOM 722 O O . PHE A 1 87 ? 11.033 2.512 -14.358 1.00 81.19 87 PHE A O 1
ATOM 729 N N . SER A 1 88 ? 9.132 1.876 -13.353 1.00 80.94 88 SER A N 1
ATOM 730 C CA . SER A 1 88 ? 8.787 0.912 -14.398 1.00 80.94 88 SER A CA 1
ATOM 731 C C . SER A 1 88 ? 8.513 1.599 -15.739 1.00 80.94 88 SER A C 1
ATOM 733 O O . SER A 1 88 ? 9.019 1.145 -16.761 1.00 80.94 88 SER A O 1
ATOM 735 N N . GLY A 1 89 ? 7.780 2.718 -15.751 1.00 79.44 89 GLY A N 1
ATOM 736 C CA . GLY A 1 89 ? 7.463 3.461 -16.974 1.00 79.44 89 GLY A CA 1
ATOM 737 C C . GLY A 1 89 ? 8.692 4.086 -17.638 1.00 79.44 89 GLY A C 1
ATOM 738 O O . GLY A 1 89 ? 8.908 3.910 -18.839 1.00 79.44 89 GLY A O 1
ATOM 739 N N . VAL A 1 90 ? 9.536 4.772 -16.861 1.00 85.06 90 VAL A N 1
ATOM 740 C CA . VAL A 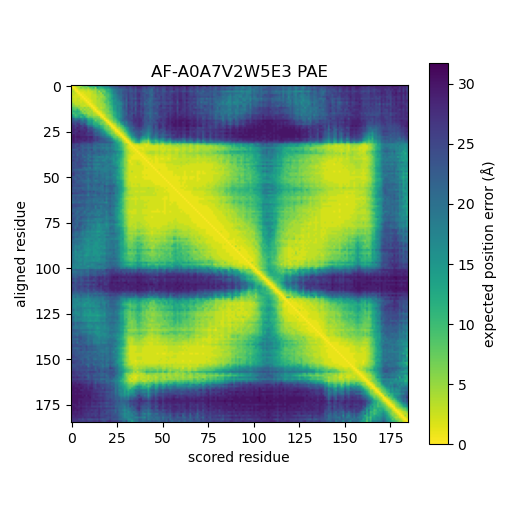1 90 ? 10.788 5.369 -17.353 1.00 85.06 90 VAL A CA 1
ATOM 741 C C . VAL A 1 90 ? 11.762 4.280 -17.794 1.00 85.06 90 VAL A C 1
ATOM 743 O O . VAL A 1 90 ? 12.311 4.364 -18.892 1.00 85.06 90 VAL A O 1
ATOM 746 N N . GLY A 1 91 ? 11.940 3.230 -16.988 1.00 81.56 91 GLY A N 1
ATOM 747 C CA . GLY A 1 91 ? 12.831 2.118 -17.307 1.00 81.56 91 GLY A CA 1
ATOM 748 C C . GLY A 1 91 ? 12.434 1.396 -18.596 1.00 81.56 91 GLY A C 1
ATOM 749 O O . GLY A 1 91 ? 13.275 1.183 -19.475 1.00 81.56 91 GLY A O 1
ATOM 750 N N . ALA A 1 92 ? 11.140 1.108 -18.771 1.00 81.00 92 ALA A N 1
ATOM 751 C CA . ALA A 1 92 ? 10.613 0.532 -20.005 1.00 81.00 92 ALA A CA 1
ATOM 752 C C . ALA A 1 92 ? 10.812 1.471 -21.205 1.00 81.00 92 ALA A C 1
ATOM 754 O O . ALA A 1 92 ? 11.287 1.035 -22.252 1.00 81.00 92 ALA A O 1
ATOM 755 N N . SER A 1 93 ? 10.521 2.766 -21.047 1.00 79.38 93 SER A N 1
ATOM 756 C CA . SER A 1 93 ? 10.658 3.759 -22.122 1.00 79.38 93 SER A CA 1
ATOM 757 C C . SER A 1 93 ? 12.105 3.904 -22.598 1.00 79.38 93 SER A C 1
ATOM 759 O O . SER A 1 93 ? 12.358 3.910 -23.801 1.00 79.38 93 SER A O 1
ATOM 761 N N . LEU A 1 94 ? 13.068 3.961 -21.671 1.00 84.00 94 LEU A N 1
ATOM 762 C CA . LEU A 1 94 ? 14.500 4.017 -21.990 1.00 84.00 94 LEU A CA 1
ATOM 763 C C . LEU A 1 94 ? 14.978 2.744 -22.691 1.00 84.00 94 LEU A C 1
ATOM 765 O O . LEU A 1 94 ? 15.708 2.814 -23.681 1.00 84.00 94 LEU A O 1
ATOM 769 N N . THR A 1 95 ? 14.508 1.588 -22.223 1.00 77.62 95 THR A N 1
ATOM 770 C CA . THR A 1 95 ? 14.825 0.291 -22.825 1.00 77.62 95 THR A CA 1
ATOM 771 C C . THR A 1 95 ? 14.308 0.220 -24.265 1.00 77.62 95 THR A C 1
ATOM 773 O O . THR A 1 95 ? 15.065 -0.091 -25.184 1.00 77.62 95 THR A O 1
ATOM 776 N N . VAL A 1 96 ? 13.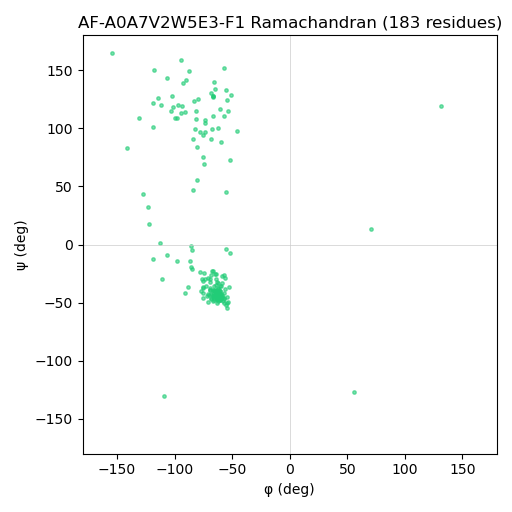042 0.591 -24.491 1.00 80.06 96 VAL A N 1
ATOM 777 C CA . VAL A 1 96 ? 12.432 0.650 -25.829 1.00 80.06 96 VAL A CA 1
ATOM 778 C C . VAL A 1 96 ? 13.143 1.673 -26.717 1.00 80.06 96 VAL A C 1
ATOM 780 O O . VAL A 1 96 ? 13.442 1.362 -27.869 1.00 80.06 96 VAL A O 1
ATOM 783 N N . ALA A 1 97 ? 13.480 2.858 -26.203 1.00 76.00 97 ALA A N 1
ATOM 784 C CA . ALA A 1 97 ? 14.216 3.873 -26.956 1.00 76.00 97 ALA A CA 1
ATOM 785 C C . ALA A 1 97 ? 15.596 3.369 -27.410 1.00 76.00 97 ALA A C 1
ATOM 787 O O . ALA A 1 97 ? 15.981 3.599 -28.559 1.00 76.00 97 ALA A O 1
ATOM 788 N N . GLY A 1 98 ? 16.306 2.620 -26.558 1.00 76.31 98 GLY A N 1
ATOM 789 C CA . GLY A 1 98 ? 17.564 1.960 -26.914 1.00 76.31 98 GLY A CA 1
ATOM 790 C C . GLY A 1 98 ? 17.415 0.956 -28.064 1.00 76.31 98 GLY A C 1
ATOM 791 O O . GLY A 1 98 ? 18.281 0.880 -28.938 1.00 76.31 98 GLY A O 1
ATOM 792 N N . PHE A 1 99 ? 16.283 0.244 -28.131 1.00 71.25 99 PHE A N 1
ATOM 793 C CA . PHE A 1 99 ? 15.962 -0.649 -29.249 1.00 71.25 99 PHE A CA 1
ATOM 794 C C . PHE A 1 99 ? 15.523 0.093 -30.523 1.00 71.25 99 PHE A C 1
ATOM 796 O O . PHE A 1 99 ? 15.947 -0.280 -31.616 1.00 71.25 99 PHE A O 1
ATOM 803 N N . VAL A 1 100 ? 14.701 1.143 -30.419 1.00 73.62 100 VAL A N 1
ATOM 804 C CA . VAL A 1 100 ? 14.181 1.892 -31.583 1.00 73.62 100 VAL A CA 1
ATOM 805 C C . VAL A 1 100 ? 15.276 2.718 -32.256 1.00 73.62 100 VAL A C 1
ATOM 807 O O . VAL A 1 100 ? 15.398 2.688 -33.481 1.00 73.62 100 VAL A O 1
ATOM 810 N N . LYS A 1 101 ? 16.133 3.389 -31.475 1.00 66.44 101 LYS A N 1
ATOM 811 C CA . LYS A 1 101 ? 17.296 4.135 -31.989 1.00 66.44 101 LYS A CA 1
ATOM 812 C C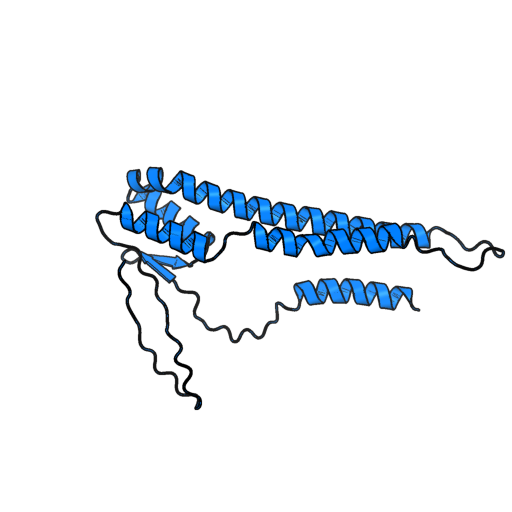 . LYS A 1 101 ? 18.227 3.243 -32.818 1.00 66.44 101 LYS A C 1
ATOM 814 O O . LYS A 1 101 ? 18.856 3.709 -33.760 1.00 66.44 101 LYS A O 1
ATOM 819 N N . ASN A 1 102 ? 18.266 1.949 -32.508 1.00 62.16 102 ASN A N 1
ATOM 820 C CA . ASN A 1 102 ? 19.037 0.959 -33.245 1.00 62.16 102 ASN A CA 1
ATOM 821 C C . ASN A 1 102 ? 18.392 0.546 -34.585 1.00 62.16 102 ASN A C 1
ATOM 823 O O . ASN A 1 102 ? 19.107 0.195 -35.518 1.00 62.16 102 ASN A O 1
ATOM 827 N N . ASN A 1 103 ? 17.061 0.594 -34.699 1.00 57.94 103 ASN A N 1
ATOM 828 C CA . ASN A 1 103 ? 16.329 0.116 -35.879 1.00 57.94 103 ASN A CA 1
ATOM 829 C C . ASN A 1 103 ? 16.225 1.168 -37.003 1.00 57.94 103 ASN A C 1
ATOM 831 O O . ASN A 1 103 ? 16.033 0.804 -38.159 1.00 57.94 103 ASN A O 1
ATOM 835 N N . ASN A 1 104 ? 16.393 2.457 -36.678 1.00 55.94 104 ASN A N 1
ATOM 836 C CA . ASN A 1 104 ? 16.420 3.556 -37.657 1.00 55.94 104 ASN A CA 1
ATOM 837 C C . ASN A 1 104 ? 17.805 3.782 -38.294 1.00 55.94 104 ASN A C 1
ATOM 839 O O . ASN A 1 104 ? 17.931 4.581 -39.220 1.00 55.94 104 ASN A O 1
ATOM 843 N N . ASN A 1 105 ? 18.841 3.065 -37.844 1.00 52.12 105 ASN A N 1
ATOM 844 C CA . ASN A 1 105 ? 20.133 3.025 -38.524 1.00 52.12 105 ASN A CA 1
ATOM 845 C C . ASN A 1 105 ? 20.050 2.032 -39.691 1.00 52.12 105 ASN A C 1
ATOM 847 O O . ASN A 1 105 ? 20.410 0.862 -39.560 1.00 52.12 105 ASN A O 1
ATOM 851 N N . ILE A 1 106 ? 19.536 2.503 -40.829 1.00 49.88 106 ILE A N 1
ATOM 852 C CA . ILE A 1 106 ? 19.563 1.771 -42.100 1.00 49.88 106 ILE A CA 1
ATOM 853 C C . ILE A 1 106 ? 21.029 1.402 -42.386 1.00 49.88 106 ILE A C 1
ATOM 855 O O . ILE A 1 106 ? 21.878 2.298 -42.399 1.00 49.88 106 ILE A O 1
ATOM 859 N N . PRO A 1 107 ? 21.363 0.117 -42.593 1.00 52.00 107 PRO A N 1
ATOM 860 C CA . PRO A 1 107 ? 22.727 -0.283 -42.895 1.00 52.00 107 PRO A CA 1
ATOM 861 C C . PRO A 1 107 ? 23.099 0.258 -44.277 1.00 52.00 107 PRO A C 1
ATOM 863 O O . PRO A 1 107 ? 22.741 -0.314 -45.304 1.00 52.00 107 PRO A O 1
ATOM 866 N N . THR A 1 108 ? 23.824 1.373 -44.324 1.00 53.91 108 THR A N 1
ATOM 867 C CA . THR A 1 108 ? 24.631 1.702 -45.496 1.00 53.91 108 THR A CA 1
ATOM 868 C C . THR A 1 108 ? 25.718 0.638 -45.609 1.00 53.91 108 THR A C 1
ATOM 870 O O . THR A 1 108 ? 26.347 0.268 -44.618 1.00 53.91 108 THR A O 1
ATOM 873 N N . GLN A 1 109 ? 25.901 0.125 -46.826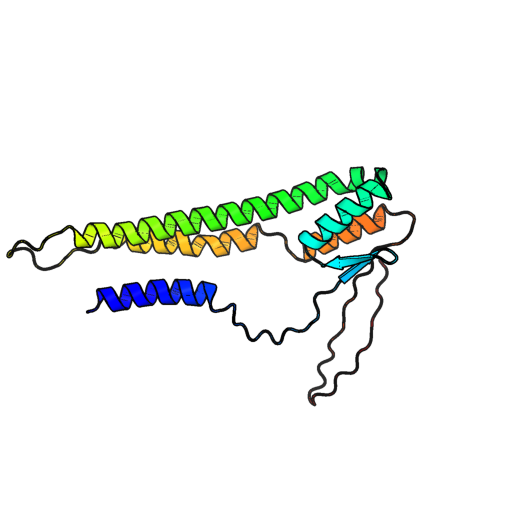 1.00 54.41 109 GLN A N 1
ATOM 874 C CA . GLN A 1 109 ? 26.655 -1.082 -47.204 1.00 54.41 109 GLN A CA 1
ATOM 875 C C . GLN A 1 109 ? 28.104 -1.179 -46.670 1.00 54.41 109 GLN A C 1
ATOM 877 O O . GLN A 1 109 ? 28.723 -2.229 -46.792 1.00 54.41 109 GLN A O 1
ATOM 882 N N . ASN A 1 110 ? 28.624 -0.123 -46.034 1.00 55.94 110 ASN A N 1
ATOM 883 C CA . ASN A 1 110 ? 30.004 0.002 -45.569 1.00 55.94 110 ASN A CA 1
ATOM 884 C C . ASN A 1 110 ? 30.178 0.030 -44.037 1.00 55.94 110 ASN A C 1
ATOM 886 O O . ASN A 1 110 ? 31.310 0.153 -43.580 1.00 55.94 110 ASN A O 1
ATOM 890 N N . ASN A 1 111 ? 29.115 -0.088 -43.227 1.00 48.31 111 ASN A N 1
ATOM 891 C CA . ASN A 1 111 ? 29.240 -0.130 -41.761 1.00 48.31 111 ASN A CA 1
ATOM 892 C C . ASN A 1 111 ? 28.710 -1.453 -41.180 1.00 48.31 111 ASN A C 1
ATOM 894 O O . ASN A 1 111 ? 27.498 -1.627 -41.022 1.00 48.31 111 ASN A O 1
ATOM 898 N N . PRO A 1 112 ? 29.598 -2.403 -40.830 1.00 50.88 112 PRO A N 1
ATOM 899 C CA . PRO A 1 112 ? 29.193 -3.683 -40.290 1.00 50.88 112 PRO A CA 1
ATOM 900 C C . PRO A 1 112 ? 28.923 -3.514 -38.798 1.00 50.88 112 PRO A C 1
ATOM 902 O O . PRO A 1 112 ? 29.837 -3.516 -37.978 1.00 50.88 112 PRO A O 1
ATOM 905 N N . SER A 1 113 ? 27.644 -3.375 -38.466 1.00 52.06 113 SER A N 1
ATOM 906 C CA . SER A 1 113 ? 26.983 -3.776 -37.215 1.00 52.06 113 SER A CA 1
ATOM 907 C C . SER A 1 113 ? 26.129 -2.635 -36.664 1.00 52.06 113 SER A C 1
ATOM 909 O O . SER A 1 113 ? 26.674 -1.588 -36.306 1.00 52.06 113 SER A O 1
ATOM 911 N N . PRO A 1 114 ? 24.804 -2.826 -36.528 1.00 55.28 114 PRO A N 1
ATOM 912 C CA . PRO A 1 114 ? 23.982 -1.921 -35.737 1.00 55.28 114 PRO A CA 1
ATOM 913 C C . PRO A 1 114 ? 24.550 -1.871 -34.309 1.00 55.28 114 PRO A C 1
ATOM 915 O O . PRO A 1 114 ? 24.533 -2.870 -33.584 1.00 55.28 114 PRO A O 1
ATOM 918 N N . LYS A 1 115 ? 25.139 -0.730 -33.924 1.00 60.22 115 LYS A N 1
ATOM 919 C CA . LYS A 1 115 ? 25.622 -0.507 -32.558 1.00 60.22 115 LYS A CA 1
ATOM 920 C C . LYS A 1 115 ? 24.399 -0.283 -31.675 1.00 60.22 115 LYS A C 1
ATOM 922 O O . LYS A 1 115 ? 23.873 0.825 -31.614 1.00 60.22 115 LYS A O 1
ATOM 927 N N . LEU A 1 116 ? 23.957 -1.351 -31.012 1.00 61.56 116 LEU A N 1
ATOM 928 C CA . LEU A 1 116 ? 22.996 -1.260 -29.918 1.00 61.56 116 LEU A CA 1
ATOM 929 C C . LEU A 1 116 ? 23.489 -0.213 -28.919 1.00 61.56 116 LEU A C 1
ATOM 931 O O . LEU A 1 116 ? 24.636 -0.268 -28.468 1.00 61.56 116 LEU A O 1
ATOM 935 N N . ASP A 1 117 ? 22.617 0.731 -28.571 1.00 69.38 117 ASP A N 1
ATOM 936 C CA . ASP A 1 117 ? 22.877 1.677 -27.492 1.00 69.38 117 ASP A CA 1
ATOM 937 C C . ASP A 1 117 ? 22.686 0.941 -26.160 1.00 69.38 117 ASP A C 1
ATOM 939 O O . ASP A 1 117 ? 21.656 1.041 -25.487 1.00 69.38 117 ASP A O 1
ATOM 943 N N . TYR A 1 118 ? 23.678 0.110 -25.827 1.00 73.31 118 TYR A N 1
ATOM 944 C CA . TYR A 1 118 ? 23.689 -0.700 -24.614 1.00 73.31 118 TYR A CA 1
ATOM 945 C C . TYR A 1 118 ? 23.548 0.169 -23.360 1.00 73.31 118 TYR A C 1
ATOM 947 O O . TYR A 1 118 ? 23.011 -0.311 -22.370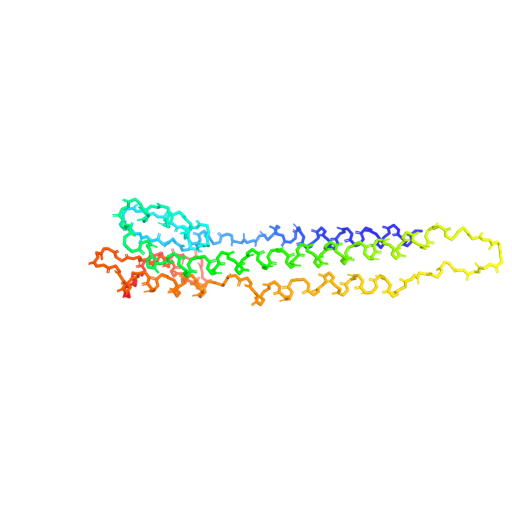 1.00 73.31 118 TYR A O 1
ATOM 955 N N . GLY A 1 119 ? 23.950 1.445 -23.407 1.00 78.44 119 GLY A N 1
ATOM 956 C CA . GLY A 1 119 ? 23.773 2.384 -22.300 1.00 78.44 119 GLY A CA 1
ATOM 957 C C . GLY A 1 119 ? 22.300 2.632 -21.975 1.00 78.44 119 GLY A C 1
ATOM 958 O O . GLY A 1 119 ? 21.905 2.524 -20.816 1.00 78.44 119 GLY A O 1
ATOM 959 N N . LEU A 1 120 ? 21.467 2.888 -22.990 1.00 79.31 120 LEU A N 1
ATOM 960 C CA . LEU A 1 120 ? 20.026 3.098 -22.797 1.00 79.31 120 LEU A CA 1
ATOM 961 C C . LEU A 1 120 ? 19.293 1.819 -22.379 1.00 79.31 120 LEU A C 1
ATOM 963 O O . LEU A 1 120 ? 18.399 1.873 -21.538 1.00 79.31 120 LEU A O 1
ATOM 967 N N . ILE A 1 121 ? 19.695 0.667 -22.921 1.00 76.31 121 ILE A N 1
ATOM 968 C CA . ILE A 1 121 ? 19.080 -0.628 -22.592 1.00 76.31 121 ILE A CA 1
ATOM 969 C C . ILE A 1 121 ? 19.438 -1.056 -21.168 1.00 76.31 121 ILE A C 1
ATOM 971 O O . ILE A 1 121 ? 18.554 -1.395 -20.380 1.00 76.31 121 ILE A O 1
ATOM 975 N N . VAL A 1 122 ? 20.725 -1.017 -20.813 1.00 82.62 122 VAL A N 1
ATOM 976 C CA . VAL A 1 122 ? 21.195 -1.374 -19.468 1.00 82.62 122 VAL A CA 1
ATOM 977 C C . VAL A 1 122 ? 20.672 -0.365 -18.448 1.00 82.62 122 VAL A C 1
ATOM 979 O O . VAL A 1 122 ? 20.132 -0.771 -17.423 1.00 82.62 122 VAL A O 1
ATOM 982 N N . GLY A 1 123 ? 20.740 0.935 -18.748 1.00 80.81 123 GLY A N 1
ATOM 983 C CA . GLY A 1 123 ? 20.206 1.989 -17.885 1.00 80.81 123 GLY A CA 1
ATOM 984 C C . GLY A 1 123 ? 18.700 1.853 -17.654 1.00 80.81 123 GLY A C 1
ATOM 985 O O . GLY A 1 123 ? 18.253 1.872 -16.509 1.00 80.81 123 GLY A O 1
ATOM 986 N N . GLY A 1 124 ? 17.921 1.632 -18.717 1.00 80.00 124 GLY A N 1
ATOM 987 C CA . GLY A 1 124 ? 16.480 1.401 -18.616 1.00 80.00 124 GLY A CA 1
ATOM 988 C C . GLY A 1 124 ? 16.133 0.159 -17.792 1.00 80.00 124 GLY A C 1
ATOM 989 O O . GLY A 1 124 ? 15.257 0.215 -16.928 1.00 80.00 124 GLY A O 1
ATOM 990 N N . THR A 1 125 ? 16.879 -0.933 -17.976 1.00 78.62 125 THR A N 1
ATOM 991 C CA . THR A 1 125 ? 16.689 -2.174 -17.209 1.00 78.62 125 THR A CA 1
ATOM 992 C C . THR A 1 125 ? 17.007 -1.973 -15.726 1.00 78.62 125 THR A C 1
ATOM 994 O O . THR A 1 125 ? 16.228 -2.394 -14.874 1.00 78.62 125 THR A O 1
ATOM 997 N N . ILE A 1 126 ? 18.106 -1.287 -15.391 1.00 85.50 126 ILE A N 1
ATOM 998 C CA . ILE A 1 126 ? 18.479 -0.994 -13.996 1.00 85.50 126 ILE A CA 1
ATOM 999 C C . ILE A 1 126 ? 17.409 -0.134 -13.316 1.00 85.50 126 ILE A C 1
ATOM 1001 O O . ILE A 1 126 ? 16.990 -0.451 -12.203 1.00 85.50 126 ILE A O 1
ATOM 1005 N N . VAL A 1 127 ? 16.928 0.920 -13.984 1.00 85.25 127 VAL A N 1
ATOM 1006 C CA . VAL A 1 127 ? 15.855 1.776 -13.452 1.00 85.25 127 VAL A CA 1
ATOM 1007 C C . VAL A 1 127 ? 14.583 0.958 -13.214 1.00 85.25 127 VAL A C 1
ATOM 1009 O O . VAL A 1 127 ? 13.967 1.076 -12.156 1.00 85.25 127 VAL A O 1
ATOM 1012 N N . MET A 1 128 ? 14.224 0.069 -14.141 1.00 82.06 128 MET A N 1
ATOM 1013 C CA . MET A 1 128 ? 13.063 -0.810 -13.986 1.00 82.06 128 MET A CA 1
ATOM 1014 C C . MET A 1 128 ? 13.216 -1.774 -12.796 1.00 82.06 128 MET A C 1
ATOM 1016 O O . MET A 1 128 ? 12.263 -1.973 -12.045 1.00 82.06 128 MET A O 1
ATOM 1020 N N . LEU A 1 129 ? 14.408 -2.344 -12.591 1.00 83.81 129 LEU A N 1
ATOM 1021 C CA . LEU A 1 129 ? 14.695 -3.278 -11.493 1.00 83.81 129 LEU A CA 1
ATOM 1022 C C . LEU A 1 129 ? 14.832 -2.596 -10.125 1.00 83.81 129 LEU A C 1
ATOM 1024 O O . LEU A 1 129 ? 14.587 -3.230 -9.099 1.00 83.81 129 LEU A O 1
ATOM 1028 N N . ALA A 1 130 ? 15.173 -1.308 -10.080 1.00 81.12 130 ALA A N 1
ATOM 1029 C CA . ALA A 1 130 ? 15.188 -0.542 -8.835 1.00 81.12 130 ALA A CA 1
ATOM 1030 C C . ALA A 1 130 ? 13.772 -0.326 -8.264 1.00 81.12 130 ALA A C 1
ATOM 1032 O O . ALA A 1 130 ? 13.608 -0.198 -7.049 1.00 81.12 130 ALA A O 1
ATOM 1033 N N . ALA A 1 131 ? 12.744 -0.334 -9.120 1.00 77.75 131 ALA A N 1
ATOM 1034 C CA . ALA A 1 131 ? 11.349 -0.099 -8.747 1.00 77.75 131 ALA A CA 1
ATOM 1035 C C . ALA A 1 131 ? 10.831 -1.033 -7.627 1.00 77.75 131 ALA A C 1
ATOM 1037 O O . ALA A 1 131 ? 10.381 -0.513 -6.601 1.00 77.75 131 ALA A O 1
ATOM 1038 N N . PRO A 1 132 ? 10.914 -2.379 -7.740 1.00 76.00 132 PRO A N 1
ATOM 1039 C CA . PRO A 1 132 ? 10.462 -3.284 -6.681 1.00 76.00 132 PRO A CA 1
ATOM 1040 C C . PRO A 1 132 ? 11.267 -3.137 -5.384 1.00 76.00 132 PRO A C 1
ATOM 1042 O O . PRO A 1 132 ? 10.697 -3.231 -4.298 1.00 76.00 132 PRO A O 1
ATOM 1045 N N . ILE A 1 133 ? 12.570 -2.851 -5.472 1.00 83.44 133 ILE A N 1
ATOM 1046 C CA . ILE A 1 133 ? 13.428 -2.668 -4.291 1.00 83.44 133 ILE A CA 1
ATOM 1047 C C . ILE A 1 133 ? 12.943 -1.460 -3.488 1.00 83.44 133 ILE A C 1
ATOM 1049 O O . ILE A 1 133 ? 12.684 -1.567 -2.289 1.00 83.44 133 ILE A O 1
ATOM 1053 N N . ILE A 1 134 ? 12.750 -0.319 -4.153 1.00 77.75 134 ILE A N 1
ATOM 1054 C CA . ILE A 1 134 ? 12.274 0.894 -3.485 1.00 77.75 134 ILE A CA 1
ATOM 1055 C C . ILE A 1 134 ? 10.833 0.694 -2.990 1.00 77.75 134 ILE A C 1
ATOM 1057 O O . ILE A 1 134 ? 10.518 1.090 -1.865 1.00 77.75 134 ILE A O 1
ATOM 1061 N N . TYR A 1 135 ? 9.982 0.012 -3.763 1.00 78.56 135 TYR A N 1
ATOM 1062 C CA . TYR A 1 135 ? 8.611 -0.311 -3.364 1.00 78.56 135 TYR A CA 1
ATOM 1063 C C . TYR A 1 135 ? 8.554 -1.052 -2.021 1.00 78.56 135 TYR A C 1
ATOM 1065 O O . TYR A 1 135 ? 7.862 -0.602 -1.111 1.00 78.56 135 TYR A O 1
ATOM 1073 N N . VAL A 1 136 ? 9.333 -2.125 -1.842 1.00 77.88 136 VAL A N 1
ATOM 1074 C CA . VAL A 1 136 ? 9.343 -2.936 -0.603 1.00 77.88 136 VAL A CA 1
ATOM 1075 C C . VAL A 1 136 ? 9.828 -2.143 0.623 1.00 77.88 136 VAL A C 1
ATOM 1077 O O . VAL A 1 136 ? 9.452 -2.436 1.765 1.00 77.88 136 VAL A O 1
ATOM 1080 N N . THR A 1 137 ? 10.641 -1.102 0.421 1.00 79.19 137 THR A N 1
ATOM 1081 C CA . THR A 1 137 ? 11.078 -0.222 1.521 1.00 79.19 137 THR A CA 1
ATOM 1082 C C . THR A 1 137 ? 10.019 0.794 1.952 1.00 79.19 137 THR A C 1
ATOM 1084 O O . THR A 1 137 ? 10.066 1.266 3.087 1.00 79.19 137 THR A O 1
ATOM 1087 N N . LYS A 1 138 ? 9.066 1.137 1.076 1.00 81.44 138 LYS A N 1
ATOM 1088 C CA . LYS A 1 138 ? 8.085 2.214 1.303 1.00 81.44 138 LYS A CA 1
ATOM 1089 C C . LYS A 1 138 ? 6.656 1.722 1.511 1.00 81.44 138 LYS A C 1
ATOM 1091 O O . LYS A 1 138 ? 5.901 2.381 2.230 1.00 81.44 138 LYS A O 1
ATOM 1096 N N . ALA A 1 139 ? 6.298 0.592 0.906 1.00 85.00 139 ALA A N 1
ATOM 1097 C CA . ALA A 1 139 ? 4.977 -0.007 1.008 1.00 85.00 139 ALA A CA 1
ATOM 1098 C C . ALA A 1 139 ? 4.593 -0.285 2.468 1.00 85.00 139 ALA A C 1
ATOM 1100 O O . ALA A 1 139 ? 5.447 -0.487 3.339 1.00 85.00 139 ALA A O 1
ATOM 1101 N N . VAL A 1 140 ? 3.288 -0.266 2.731 1.00 86.38 140 VAL A N 1
ATOM 1102 C CA . VAL A 1 140 ? 2.729 -0.595 4.044 1.00 86.38 140 VAL A CA 1
ATOM 1103 C C . VAL A 1 140 ? 2.974 -2.074 4.317 1.00 86.38 140 VAL A C 1
ATOM 1105 O O . VAL A 1 140 ? 2.647 -2.933 3.497 1.00 86.38 140 VAL A O 1
ATOM 1108 N N . ARG A 1 141 ? 3.566 -2.366 5.472 1.00 85.31 141 ARG A N 1
ATOM 1109 C CA . ARG A 1 141 ? 3.873 -3.724 5.918 1.00 85.31 141 ARG A CA 1
ATOM 1110 C C . ARG A 1 141 ? 2.750 -4.256 6.809 1.00 85.31 141 ARG A C 1
ATOM 1112 O O . ARG A 1 141 ? 2.039 -3.467 7.424 1.00 85.31 141 ARG A O 1
ATOM 1119 N N . PRO A 1 142 ? 2.631 -5.584 6.966 1.00 82.69 142 PRO A N 1
ATOM 1120 C CA . PRO A 1 142 ? 1.709 -6.170 7.939 1.00 82.69 142 PRO A CA 1
ATOM 1121 C C . PRO A 1 142 ? 1.897 -5.613 9.360 1.00 82.69 142 PRO A C 1
ATOM 1123 O O . PRO A 1 142 ? 0.916 -5.354 10.048 1.00 82.69 142 PRO A O 1
ATOM 1126 N N . ASN A 1 143 ? 3.143 -5.339 9.765 1.00 82.88 143 ASN A N 1
ATOM 1127 C CA . ASN A 1 143 ? 3.451 -4.745 11.070 1.00 82.88 143 ASN A CA 1
ATOM 1128 C C . ASN A 1 143 ? 2.843 -3.347 11.243 1.00 82.88 143 ASN A C 1
ATOM 1130 O O . ASN A 1 143 ? 2.328 -3.051 12.311 1.00 82.88 143 ASN A O 1
ATOM 1134 N N . ASP A 1 144 ? 2.818 -2.526 10.187 1.00 86.44 144 ASP A N 1
ATOM 1135 C CA . ASP A 1 144 ? 2.193 -1.200 10.244 1.00 86.44 144 ASP A CA 1
ATOM 1136 C C . ASP A 1 144 ? 0.671 -1.314 10.518 1.00 86.44 144 ASP A C 1
ATOM 1138 O O . ASP A 1 144 ? 0.079 -0.457 11.171 1.00 86.44 144 ASP A O 1
ATOM 1142 N N . ILE A 1 145 ? 0.022 -2.385 10.036 1.00 87.19 145 ILE A N 1
ATOM 1143 C CA . ILE A 1 145 ? -1.405 -2.648 10.294 1.00 87.19 145 ILE A CA 1
ATOM 1144 C C . ILE A 1 145 ? -1.620 -3.150 11.728 1.00 87.19 145 ILE A C 1
ATOM 1146 O O . ILE A 1 145 ? -2.608 -2.782 12.368 1.00 87.19 145 ILE A O 1
ATOM 1150 N N . LEU A 1 146 ? -0.698 -3.965 12.249 1.00 86.62 146 LEU A N 1
ATOM 1151 C CA . LEU A 1 146 ? -0.714 -4.393 13.650 1.00 86.62 146 LEU A CA 1
ATOM 1152 C C . LEU A 1 146 ? -0.554 -3.201 14.595 1.00 86.62 146 LEU A C 1
ATOM 1154 O O . LEU A 1 146 ? -1.315 -3.087 15.551 1.00 86.62 146 LEU A O 1
ATOM 1158 N N . ASP A 1 147 ? 0.376 -2.294 14.305 1.00 88.06 147 ASP A N 1
ATOM 1159 C CA . ASP A 1 147 ? 0.603 -1.091 15.107 1.00 88.06 147 ASP A CA 1
ATOM 1160 C C . ASP A 1 147 ? -0.633 -0.187 15.117 1.00 88.06 147 ASP A C 1
ATOM 1162 O O . ASP A 1 147 ? -1.092 0.205 16.193 1.00 88.06 147 ASP A O 1
ATOM 1166 N N . PHE A 1 148 ? -1.259 0.024 13.954 1.00 91.31 148 PHE A N 1
ATOM 1167 C CA . PHE A 1 148 ? -2.532 0.741 13.858 1.00 91.31 148 PHE A CA 1
ATOM 1168 C C . PHE A 1 148 ? -3.640 0.064 14.684 1.00 91.31 148 PHE A C 1
ATOM 1170 O O . PHE A 1 148 ? -4.391 0.718 15.408 1.00 91.31 148 PHE A O 1
ATOM 1177 N N . THR A 1 149 ? -3.735 -1.266 14.615 1.00 88.62 149 THR A N 1
ATOM 1178 C CA . THR A 1 149 ? -4.727 -2.051 15.371 1.00 88.62 149 THR A CA 1
ATOM 1179 C C . THR A 1 149 ? -4.488 -1.953 16.880 1.00 88.62 149 THR A C 1
ATOM 1181 O O . THR A 1 149 ? -5.423 -1.796 17.664 1.00 88.62 149 THR A O 1
ATOM 1184 N N . ASN A 1 150 ? -3.227 -1.978 17.308 1.00 86.94 150 ASN A N 1
ATOM 1185 C CA . ASN A 1 150 ? -2.853 -1.775 18.702 1.00 86.94 150 ASN A CA 1
ATOM 1186 C C . ASN A 1 150 ? -3.194 -0.355 19.165 1.00 86.94 150 ASN A C 1
ATOM 1188 O O . ASN A 1 150 ? -3.678 -0.166 20.283 1.00 86.94 150 ASN A O 1
ATOM 1192 N N . HIS A 1 151 ? -2.976 0.646 18.313 1.00 88.50 151 HIS A N 1
ATOM 1193 C CA . HIS A 1 151 ? -3.331 2.026 18.608 1.00 88.50 151 HIS A CA 1
ATOM 1194 C C . HIS A 1 151 ? -4.850 2.206 18.758 1.00 88.50 151 HIS A C 1
ATOM 1196 O O . HIS A 1 151 ? -5.289 2.831 19.729 1.00 88.50 151 HIS A O 1
ATOM 1202 N N . PHE A 1 152 ? -5.638 1.571 17.883 1.00 90.75 152 PHE A N 1
ATOM 1203 C CA . PHE A 1 152 ? -7.094 1.467 18.002 1.00 90.75 152 PHE A CA 1
ATOM 1204 C C . PHE A 1 152 ? -7.502 0.865 19.353 1.00 90.75 152 PHE A C 1
ATOM 1206 O O . PHE A 1 152 ? -8.272 1.470 20.100 1.00 90.75 152 PHE A O 1
ATOM 1213 N N . ASN A 1 153 ? -6.940 -0.292 19.718 1.00 88.81 153 ASN A N 1
ATOM 1214 C CA . ASN A 1 153 ? -7.300 -1.014 20.944 1.00 88.81 153 ASN A CA 1
ATOM 1215 C C . ASN A 1 153 ? -6.946 -0.260 22.232 1.00 88.81 153 ASN A C 1
ATOM 1217 O O . ASN A 1 153 ? -7.587 -0.478 23.259 1.00 88.81 153 ASN A O 1
ATOM 1221 N N . ARG A 1 154 ? -5.946 0.630 22.195 1.00 89.19 154 ARG A N 1
ATOM 1222 C CA . ARG A 1 154 ? -5.585 1.493 23.333 1.00 89.19 154 ARG A CA 1
ATOM 1223 C C . ARG A 1 154 ? -6.559 2.649 23.545 1.00 89.19 154 ARG A C 1
ATOM 1225 O O . ARG A 1 154 ? -6.731 3.083 24.679 1.00 89.19 154 ARG A O 1
ATOM 1232 N N . HIS A 1 155 ? -7.161 3.156 22.472 1.00 88.25 155 HIS A N 1
ATOM 1233 C CA . HIS A 1 155 ? -8.054 4.319 22.524 1.00 88.25 155 HIS A CA 1
ATOM 1234 C C . HIS A 1 155 ? -9.534 3.942 22.561 1.00 88.25 155 HIS A C 1
ATOM 1236 O O . HIS A 1 155 ? -10.375 4.771 22.906 1.00 88.25 155 HIS A O 1
ATOM 1242 N N . THR A 1 156 ? -9.854 2.687 22.257 1.00 87.69 156 THR A N 1
ATOM 1243 C CA . THR A 1 156 ? -11.216 2.168 22.338 1.00 87.69 156 THR A CA 1
ATOM 1244 C C . THR A 1 156 ? -11.563 1.827 23.782 1.00 87.69 156 THR A C 1
ATOM 1246 O O . THR A 1 156 ? -10.863 1.056 24.435 1.00 87.69 156 THR A O 1
ATOM 1249 N N . LYS A 1 157 ? -12.663 2.390 24.289 1.00 81.31 157 LYS A N 1
ATOM 1250 C CA . LYS A 1 157 ? -13.184 2.086 25.637 1.00 81.31 157 LYS A CA 1
ATOM 1251 C C . LYS A 1 157 ? -14.120 0.869 25.665 1.00 81.31 157 LYS A C 1
ATOM 1253 O O . LYS A 1 157 ? -14.430 0.378 26.744 1.00 81.31 157 LYS A O 1
ATOM 1258 N N . GLY A 1 158 ? -14.586 0.427 24.496 1.00 82.12 158 GLY A N 1
ATOM 1259 C CA . GLY A 1 158 ? -15.509 -0.694 24.315 1.00 82.12 158 GLY A CA 1
ATOM 1260 C C . GLY A 1 158 ? -14.838 -1.916 23.690 1.00 82.12 158 GLY A C 1
ATOM 1261 O O . GLY A 1 158 ? -13.783 -2.367 24.136 1.00 82.12 158 GLY A O 1
ATOM 1262 N N . GLU A 1 159 ? -15.465 -2.464 22.652 1.00 82.31 159 GLU A N 1
ATOM 1263 C CA . GLU A 1 159 ? -14.990 -3.668 21.976 1.00 82.31 159 GLU A CA 1
ATOM 1264 C C . GLU A 1 159 ? -13.661 -3.441 21.257 1.00 82.31 159 GLU A C 1
ATOM 1266 O O . GLU A 1 159 ? -13.509 -2.528 20.448 1.00 82.31 159 GLU A O 1
ATOM 1271 N N . LYS A 1 160 ? -12.696 -4.313 21.542 1.00 86.19 160 LYS A N 1
ATOM 1272 C CA . LYS A 1 160 ? -11.377 -4.296 20.913 1.00 86.19 160 LYS A CA 1
ATOM 1273 C C . LYS A 1 160 ? -11.370 -5.102 19.620 1.00 86.19 160 LYS A C 1
ATOM 1275 O O . LYS A 1 160 ? -12.045 -6.128 19.519 1.00 86.19 160 LYS A O 1
ATOM 1280 N N . ILE A 1 161 ? -10.524 -4.689 18.680 1.00 83.19 161 ILE A N 1
ATOM 1281 C CA . ILE A 1 161 ? -10.221 -5.470 17.487 1.00 83.19 161 ILE A CA 1
ATOM 1282 C C . ILE A 1 161 ? -9.480 -6.740 17.891 1.00 83.19 161 ILE A C 1
ATOM 1284 O O . ILE A 1 161 ? -8.445 -6.687 18.563 1.00 83.19 161 ILE A O 1
ATOM 1288 N N . GLN A 1 162 ? -9.994 -7.878 17.435 1.00 78.56 162 GLN A N 1
ATOM 1289 C CA . GLN A 1 162 ? -9.328 -9.171 17.551 1.00 78.56 162 GLN A CA 1
ATOM 1290 C C . GLN A 1 162 ? -8.791 -9.594 16.187 1.00 78.56 162 GLN A C 1
ATOM 1292 O O . GLN A 1 162 ? -9.408 -9.354 15.147 1.00 78.56 162 GLN A O 1
ATOM 1297 N N . ILE A 1 163 ? -7.620 -10.226 16.201 1.00 71.25 163 ILE A N 1
ATOM 1298 C CA . ILE A 1 163 ? -6.990 -10.769 15.001 1.00 71.25 163 ILE A CA 1
ATOM 1299 C C . ILE A 1 163 ? -7.216 -12.270 15.018 1.00 71.25 163 ILE A C 1
ATOM 1301 O O . ILE A 1 163 ? -6.712 -12.980 15.888 1.00 71.25 163 ILE A O 1
ATOM 1305 N N . SER A 1 164 ? -7.978 -12.754 14.046 1.00 58.84 164 SER A N 1
ATOM 1306 C CA . SER A 1 164 ? -8.170 -14.187 13.853 1.00 58.84 164 SER A CA 1
ATOM 1307 C C . SER A 1 164 ? -6.936 -14.777 13.169 1.00 58.84 164 SER A C 1
ATOM 1309 O O . SER A 1 164 ? -6.787 -14.703 11.954 1.00 58.84 164 SER A O 1
ATOM 1311 N N . MET A 1 165 ? -6.017 -15.350 13.949 1.00 53.72 165 MET A N 1
ATOM 1312 C CA . MET A 1 165 ? -4.936 -16.174 13.405 1.00 53.72 165 MET A CA 1
ATOM 1313 C C . MET A 1 165 ? -5.396 -17.630 13.431 1.00 53.72 165 MET A C 1
ATOM 1315 O O . MET A 1 165 ? -5.688 -18.163 14.500 1.00 53.72 165 MET A O 1
ATOM 1319 N N . ARG A 1 166 ? -5.483 -18.284 12.269 1.00 45.88 166 ARG A N 1
ATOM 1320 C CA . ARG A 1 166 ? -5.579 -19.747 12.218 1.00 45.88 166 ARG A CA 1
ATOM 1321 C C . ARG A 1 166 ? -4.158 -20.306 12.362 1.00 45.88 166 ARG A C 1
ATOM 1323 O O . ARG A 1 166 ? -3.379 -20.142 11.425 1.00 45.88 166 ARG A O 1
ATOM 1330 N N . PRO A 1 167 ? -3.776 -20.912 13.502 1.00 41.22 167 PRO A N 1
ATOM 1331 C CA . PRO A 1 167 ? -2.530 -21.653 13.583 1.00 41.22 167 PRO A CA 1
ATOM 1332 C C . PRO A 1 167 ? -2.654 -22.885 12.686 1.00 41.22 167 PRO A C 1
ATOM 1334 O O . PRO A 1 167 ? -3.419 -23.805 12.965 1.00 41.22 167 PRO A O 1
ATOM 1337 N N . GLU A 1 168 ? -1.911 -22.901 11.588 1.00 39.88 168 GLU A N 1
ATOM 1338 C CA . GLU A 1 168 ? -1.736 -24.113 10.802 1.00 39.88 168 GLU A CA 1
ATOM 1339 C C . GLU A 1 168 ? -0.610 -24.923 11.442 1.00 39.88 168 GLU A C 1
ATOM 1341 O O . GLU A 1 168 ? 0.571 -24.722 11.164 1.00 39.88 168 GLU A O 1
ATOM 1346 N N . VAL A 1 169 ? -0.966 -25.820 12.365 1.00 42.91 169 VAL A N 1
ATOM 1347 C CA . VAL A 1 169 ? -0.035 -26.864 12.795 1.00 42.91 169 VAL A CA 1
ATOM 1348 C C . VAL A 1 169 ? -0.004 -27.894 11.671 1.00 42.91 169 VAL A C 1
ATOM 1350 O O . VAL A 1 169 ? -0.871 -28.763 11.591 1.00 42.91 169 VAL A O 1
ATOM 1353 N N . GLN A 1 170 ? 0.963 -27.766 10.760 1.00 37.62 170 GLN A N 1
ATOM 1354 C CA . GLN A 1 170 ? 1.239 -28.803 9.768 1.00 37.62 170 GLN A CA 1
ATOM 1355 C C . GLN A 1 170 ? 1.819 -30.021 10.492 1.00 37.62 170 GLN A C 1
ATOM 1357 O O . GLN A 1 170 ? 3.027 -30.141 10.691 1.00 37.62 170 GLN A O 1
ATOM 1362 N N . PHE A 1 171 ? 0.952 -30.938 10.918 1.00 44.00 171 PHE A N 1
ATOM 1363 C CA . PHE A 1 171 ? 1.385 -32.293 11.225 1.00 44.00 171 PHE A CA 1
ATOM 1364 C C . PHE A 1 171 ? 1.776 -32.957 9.903 1.00 44.00 171 PHE A C 1
ATOM 1366 O O . PHE A 1 171 ? 1.014 -32.919 8.938 1.00 44.00 171 PHE A O 1
ATOM 1373 N N . ILE A 1 172 ? 2.958 -33.574 9.870 1.00 45.28 172 ILE A N 1
ATOM 1374 C CA . ILE A 1 172 ? 3.650 -34.130 8.688 1.00 45.28 172 ILE A CA 1
ATOM 1375 C C . ILE A 1 172 ? 2.805 -35.157 7.880 1.00 45.28 172 ILE A C 1
ATOM 1377 O O . ILE A 1 172 ? 3.207 -35.562 6.798 1.00 45.28 172 ILE A O 1
ATOM 1381 N N . ASN A 1 173 ? 1.591 -35.513 8.322 1.00 42.69 173 ASN A N 1
ATOM 1382 C CA . ASN A 1 173 ? 0.713 -36.509 7.697 1.00 42.69 173 ASN A CA 1
ATOM 1383 C C . ASN A 1 173 ? -0.691 -35.994 7.297 1.00 42.69 173 ASN A C 1
ATOM 1385 O O . ASN A 1 173 ? -1.655 -36.754 7.335 1.00 42.69 173 ASN A O 1
ATOM 1389 N N . GLY A 1 174 ? -0.839 -34.724 6.903 1.00 43.31 174 GLY A N 1
ATOM 1390 C CA . GLY A 1 174 ? -2.035 -34.262 6.172 1.00 43.31 174 GLY A CA 1
ATOM 1391 C C . GLY A 1 174 ? -3.346 -34.182 6.971 1.00 43.31 174 GLY A C 1
ATOM 1392 O O . GLY A 1 174 ? -4.409 -34.022 6.378 1.00 43.31 174 GLY A O 1
ATOM 1393 N N . ALA A 1 175 ? -3.291 -34.257 8.302 1.00 37.44 175 ALA A N 1
ATOM 1394 C CA . ALA A 1 175 ? -4.435 -34.006 9.175 1.00 37.44 175 ALA A CA 1
ATOM 1395 C C . ALA A 1 175 ? -4.350 -32.580 9.739 1.00 37.44 175 ALA A C 1
ATOM 1397 O O . ALA A 1 175 ? -3.493 -32.288 10.574 1.00 37.44 175 ALA A O 1
ATOM 1398 N N . SER A 1 176 ? -5.231 -31.685 9.286 1.00 41.06 176 SER A N 1
ATOM 1399 C CA . SER A 1 176 ? -5.385 -30.348 9.861 1.00 41.06 176 SER A CA 1
ATOM 1400 C C . SER A 1 176 ? -6.453 -30.376 10.958 1.00 41.06 176 SER A C 1
ATOM 1402 O O . SER A 1 176 ? -7.635 -30.600 10.712 1.00 41.06 176 SER A O 1
ATOM 1404 N N . ALA A 1 177 ? -6.033 -30.150 12.202 1.00 38.50 177 ALA A N 1
ATOM 1405 C CA . ALA A 1 177 ? -6.937 -29.870 13.311 1.00 38.50 177 ALA A CA 1
ATOM 1406 C C . ALA A 1 177 ? -6.975 -28.350 13.512 1.00 38.50 177 ALA A C 1
ATOM 1408 O O . ALA A 1 177 ? -5.990 -27.744 13.930 1.00 38.50 177 ALA A O 1
ATOM 1409 N N . GLY A 1 178 ? -8.097 -27.719 13.165 1.00 35.38 178 GLY A N 1
ATOM 1410 C CA . GLY A 1 178 ? -8.281 -26.283 13.353 1.00 35.38 178 GLY A CA 1
ATOM 1411 C C . GLY A 1 178 ? -8.498 -25.950 14.827 1.00 35.38 178 GLY A C 1
ATOM 1412 O O . GLY A 1 178 ? -9.586 -26.161 15.351 1.00 35.38 178 GLY A O 1
ATOM 1413 N N . LEU A 1 179 ? -7.480 -25.403 15.491 1.00 38.88 179 LEU A N 1
ATOM 1414 C CA . LEU A 1 179 ? -7.614 -24.773 16.806 1.00 38.88 179 LEU A CA 1
ATOM 1415 C C . LEU A 1 179 ? -7.634 -23.256 16.621 1.00 38.88 179 LEU A C 1
ATOM 1417 O O . LEU A 1 179 ? -6.667 -22.683 16.140 1.00 38.88 179 LEU A O 1
ATOM 1421 N N . SER A 1 180 ? -8.720 -22.582 16.995 1.00 35.66 180 SER A N 1
ATOM 1422 C CA . SER A 1 180 ? -8.760 -21.117 17.014 1.00 35.66 180 SER A CA 1
ATOM 1423 C C . SER A 1 180 ? -8.111 -20.600 18.298 1.00 35.66 180 SER A C 1
ATOM 1425 O O . SER A 1 180 ? -8.643 -20.828 19.386 1.00 35.66 180 SER A O 1
ATOM 1427 N N . LEU A 1 181 ? -6.989 -19.887 18.193 1.00 38.78 181 LEU A N 1
ATOM 1428 C CA . LEU A 1 181 ? -6.394 -19.187 19.332 1.00 38.78 181 LEU A CA 1
ATOM 1429 C C . LEU A 1 181 ? -6.831 -17.721 19.314 1.00 38.78 181 LEU A C 1
ATOM 1431 O O . LEU A 1 181 ? -6.598 -16.993 18.351 1.00 38.78 181 LEU A O 1
ATOM 1435 N N . ARG A 1 182 ? -7.498 -17.308 20.393 1.00 34.72 182 ARG A N 1
ATOM 1436 C CA . ARG A 1 182 ? -7.974 -15.943 20.617 1.00 34.72 182 ARG A CA 1
ATOM 1437 C C . ARG A 1 182 ? -6.925 -15.188 21.428 1.00 34.72 182 ARG A C 1
ATOM 1439 O O . ARG A 1 182 ? -6.724 -15.506 22.596 1.00 34.72 182 ARG A O 1
ATOM 1446 N N . PHE A 1 183 ? -6.284 -14.186 20.831 1.00 38.88 183 PHE A N 1
ATOM 1447 C CA . PHE A 1 183 ? -5.387 -13.279 21.550 1.00 38.88 183 PHE A CA 1
ATOM 1448 C C . PHE A 1 183 ? -6.094 -11.947 21.809 1.00 38.88 183 PHE A C 1
ATOM 1450 O O . PHE A 1 183 ? -6.651 -11.341 20.894 1.00 38.88 183 PHE A O 1
ATOM 1457 N N . VAL A 1 184 ? -6.088 -11.514 23.069 1.00 33.19 184 VAL A N 1
ATOM 1458 C CA . VAL A 1 184 ? -6.628 -10.225 23.517 1.00 33.19 184 VAL A CA 1
ATOM 1459 C C . VAL A 1 184 ? -5.437 -9.373 23.956 1.00 33.19 184 VAL A C 1
ATOM 1461 O O . VAL A 1 184 ? -4.707 -9.788 24.853 1.00 33.19 184 VAL A O 1
ATOM 1464 N N . PHE A 1 185 ? -5.241 -8.214 23.321 1.00 39.06 185 PHE A N 1
ATOM 1465 C CA . PHE A 1 185 ? -4.210 -7.225 23.666 1.00 39.06 185 PHE A CA 1
ATOM 1466 C C . PHE A 1 185 ? -4.866 -5.921 24.137 1.00 39.06 185 PHE A C 1
ATOM 1468 O O . PHE A 1 185 ? -5.864 -5.480 23.524 1.00 39.06 185 PHE A O 1
#

Secondary structure (DSSP, 8-state):
-HHHHHHHHHHHHHHHHHHTT-------S--PEEEETTEEEESSHHHHHHHHHHHHHH-HHHHHHHHHHHHHHHHHHHHHHHHHHHHHHHHHHHHHHHHHHHHS----TT--S----HHHHHHHHHHHHHHHHHHHHHSPPHHHHHHHHHHHHHH-SSPPPEE-B------TTS------B----

Solvent-accessible surface area (backbone atoms only — not comparable to full-atom values): 10510 Å² total; per-residue (Å²): 116,70,66,62,54,51,52,49,48,51,53,46,46,52,41,45,72,68,49,65,67,68,55,81,54,77,72,70,93,65,76,39,36,36,31,45,80,95,44,78,30,51,75,43,77,68,20,51,49,52,51,52,57,52,30,50,76,77,38,53,68,62,32,63,68,48,44,64,60,54,49,51,49,52,49,33,37,50,52,20,51,49,47,31,52,51,27,38,50,52,9,49,50,34,28,50,47,21,54,51,66,33,67,73,57,71,76,57,98,84,59,98,65,80,70,64,43,55,65,37,33,54,50,10,50,52,40,30,60,45,16,63,60,55,24,71,75,42,39,74,47,72,64,59,54,50,51,52,50,52,53,49,36,72,70,45,91,67,76,55,70,34,59,49,51,76,58,82,64,80,48,98,78,84,59,79,70,87,53,82,56,86,63,87,124

Mean predicted aligned error: 14.44 Å

Sequence (185 aa):
MKIKLLLSLMTAFSATLFSQTDHHYIYHENTPYLTWGDYHYQNSLRGLRSLMTDLHSQDPELYKTLRPEYQSLRKRQQEAGIILGVFSGVGASLTVAGFVKNNNNIPTQNNPSPKLDYGLIVGGTIVMLAAPIIYVTKAVRPNDILDFTNHFNRHTKGEKIQISMRPEVQFINGASAGLSLRFVF

Foldseek 3Di:
DVVVVVVVVVVVVVCCVVVVVPPPPP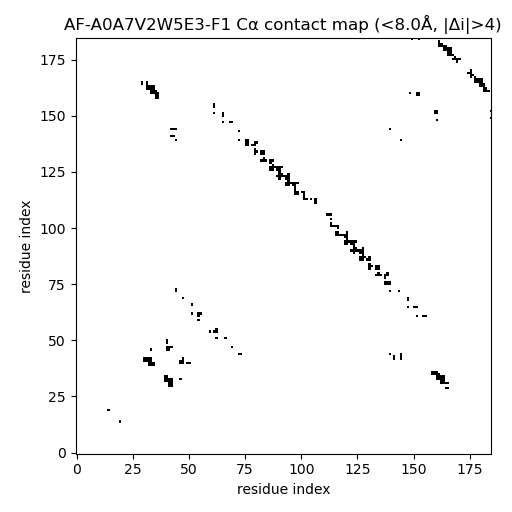PPVFQWWWDFPPDTAGLDLRSVVVVLVVCCVPPVPLSVVLVVLNVQQVVLQVVLVVLLCVLLVQLVVLLVCLVVVQVPPDDDPPDPDSPRPVVSNVVSPVSNVVSVVVSVVRHDDSVSSVVSLVVSQVPDPDTHIWIFGFPAPPDVPPDGDTDTDTDDD

Radius of gyration: 24.62 Å; Cα contacts (8 Å, |Δi|>4): 181; chains: 1; bounding box: 50×48×73 Å